Protein AF-A0A9W7ABL5-F1 (afdb_monomer_lite)

Foldseek 3Di:
DFFQKAFEDKDKAQPDPVDSNQKIKIKTKMDRHLVPVVDIKIWIWIAGLQQQWIWIDINLHTPDIDTDNDQWDWDWDDDPNWIWIWIADPVRRTWIDTNNHTNVNGHHRDPPPPDCPDDDDDDDDDDDDDDDDCVVSVVSVVVVVVVVNVSVVVSVVVVVVVVVVVVVVVVVVVVVVVVVVVVVVVVVVVVVVVVVVCVVVPPPPPPCPPDPPDDDDDDD

Structure (mmCIF, N/CA/C/O backbone):
data_AF-A0A9W7ABL5-F1
#
_entry.id   AF-A0A9W7ABL5-F1
#
loop_
_atom_site.group_PDB
_atom_site.id
_atom_site.type_symbol
_atom_site.label_atom_id
_atom_site.label_alt_id
_atom_site.label_comp_id
_atom_site.label_asym_id
_atom_site.label_entity_id
_atom_site.label_seq_id
_atom_site.pdbx_PDB_ins_code
_atom_site.Cartn_x
_atom_site.Cartn_y
_atom_site.Cartn_z
_atom_site.occupancy
_atom_site.B_iso_or_equiv
_atom_site.auth_seq_id
_atom_site.auth_comp_id
_atom_site.auth_asym_id
_atom_site.auth_atom_id
_atom_site.pdbx_PDB_model_num
ATOM 1 N N . MET A 1 1 ? -6.711 -13.329 31.977 1.00 47.12 1 MET A N 1
ATOM 2 C CA . MET A 1 1 ? -7.684 -13.791 30.968 1.00 47.12 1 MET A CA 1
ATOM 3 C C . MET A 1 1 ? -7.061 -13.537 29.610 1.00 47.12 1 MET A C 1
ATOM 5 O O . MET A 1 1 ? -6.468 -12.471 29.474 1.00 47.12 1 MET A O 1
ATOM 9 N N . PRO A 1 2 ? -7.087 -14.490 28.666 1.00 57.22 2 PRO A N 1
ATOM 10 C CA . PRO A 1 2 ? -6.667 -14.200 27.301 1.00 57.22 2 PRO A CA 1
ATOM 11 C C . PRO A 1 2 ? -7.513 -13.041 26.762 1.00 57.22 2 PRO A C 1
ATOM 13 O O . PRO A 1 2 ? -8.719 -12.990 26.991 1.00 57.22 2 PRO A O 1
ATOM 16 N N . ASN A 1 3 ? -6.853 -12.081 26.121 1.00 67.88 3 ASN A N 1
ATOM 17 C CA . ASN A 1 3 ? -7.511 -11.027 25.362 1.00 67.88 3 ASN A CA 1
ATOM 18 C C . ASN A 1 3 ? -8.404 -11.696 24.310 1.00 67.88 3 ASN A C 1
ATOM 20 O O . ASN A 1 3 ? -7.918 -12.535 23.556 1.00 67.88 3 ASN A O 1
ATOM 24 N N . GLU A 1 4 ? -9.697 -11.374 24.282 1.00 85.19 4 GLU A N 1
ATOM 25 C CA . GLU A 1 4 ? -10.613 -11.851 23.243 1.00 85.19 4 GLU A CA 1
ATOM 26 C C . GLU A 1 4 ? -10.727 -10.768 22.163 1.00 85.19 4 GLU A C 1
ATOM 28 O O . GLU A 1 4 ? -11.490 -9.805 22.321 1.00 85.19 4 GLU A O 1
ATOM 33 N N . PRO A 1 5 ? -9.938 -10.860 21.077 1.00 91.81 5 PRO A N 1
ATOM 34 C CA . PRO A 1 5 ? -9.991 -9.878 20.015 1.00 91.81 5 PRO A CA 1
ATOM 35 C C . PRO A 1 5 ? -11.306 -9.961 19.247 1.00 91.81 5 PRO A C 1
ATOM 37 O O . PRO A 1 5 ? -11.836 -11.041 18.991 1.00 91.81 5 PRO A O 1
ATOM 40 N N . TYR A 1 6 ? -11.807 -8.807 18.821 1.00 90.56 6 TYR A N 1
ATOM 41 C CA . TYR A 1 6 ? -13.021 -8.700 18.021 1.00 90.56 6 TYR A CA 1
ATOM 42 C C . TYR A 1 6 ? -12.843 -7.694 16.885 1.00 90.56 6 TYR A C 1
ATOM 44 O O . TYR A 1 6 ? -12.135 -6.687 17.008 1.00 90.56 6 TYR A O 1
ATOM 52 N N . GLN A 1 7 ? -13.515 -7.950 15.766 1.00 92.81 7 GLN A N 1
ATOM 53 C CA . GLN A 1 7 ? -13.530 -7.037 14.631 1.00 92.81 7 GLN A CA 1
ATOM 54 C C . GLN A 1 7 ? -14.566 -5.925 14.829 1.00 92.81 7 GLN A C 1
ATOM 56 O O . GLN A 1 7 ? -15.679 -6.150 15.312 1.00 92.81 7 GLN A O 1
ATOM 61 N N . VAL A 1 8 ? -14.190 -4.706 14.437 1.00 90.31 8 VAL A N 1
ATOM 62 C CA . VAL A 1 8 ? -15.074 -3.531 14.447 1.00 90.31 8 VAL A CA 1
ATOM 63 C C . VAL A 1 8 ? -15.340 -3.053 13.030 1.00 90.31 8 VAL A C 1
ATOM 65 O O . VAL A 1 8 ? -16.488 -2.817 12.666 1.00 90.31 8 VAL A O 1
ATOM 68 N N . TYR A 1 9 ? -14.287 -2.869 12.236 1.00 90.75 9 TYR A N 1
ATOM 69 C CA . TYR A 1 9 ? -14.413 -2.311 10.895 1.00 90.75 9 TYR A CA 1
ATOM 70 C C . TYR A 1 9 ? -13.215 -2.680 10.023 1.00 90.75 9 TYR A C 1
ATOM 72 O O . TYR A 1 9 ? -12.091 -2.780 10.510 1.00 90.75 9 TYR A O 1
ATOM 80 N N . HIS A 1 10 ? -13.451 -2.850 8.727 1.00 92.62 10 HIS A N 1
ATOM 81 C CA . HIS A 1 10 ? -12.403 -3.057 7.739 1.00 92.62 10 HIS A CA 1
ATOM 82 C C . HIS A 1 10 ? -12.783 -2.383 6.426 1.00 92.62 10 HIS A C 1
ATOM 84 O O . HIS A 1 10 ? -13.904 -2.539 5.938 1.00 92.62 10 HIS A O 1
ATOM 90 N N . GLU A 1 11 ? -11.819 -1.692 5.830 1.00 92.88 11 GLU A N 1
ATOM 91 C CA . GLU A 1 11 ? -11.983 -1.025 4.550 1.00 92.88 11 GLU A CA 1
ATOM 92 C C . GLU A 1 11 ? -10.713 -1.109 3.709 1.00 92.88 11 GLU A C 1
ATOM 94 O O . GLU A 1 11 ? -9.593 -0.993 4.205 1.00 92.88 11 GLU A O 1
ATOM 99 N N . ARG A 1 12 ? -10.902 -1.263 2.399 1.00 93.06 12 ARG A N 1
ATOM 100 C CA . ARG A 1 12 ? -9.840 -1.199 1.400 1.00 93.06 12 ARG A CA 1
ATOM 101 C C . ARG A 1 12 ? -10.230 -0.195 0.324 1.00 93.06 12 ARG A C 1
ATOM 103 O O . ARG A 1 12 ? -11.287 -0.332 -0.286 1.00 93.06 12 ARG A O 1
ATOM 110 N N . GLN A 1 13 ? -9.347 0.757 0.050 1.00 91.19 13 GLN A N 1
ATOM 111 C CA . GLN A 1 13 ? -9.552 1.792 -0.956 1.00 91.19 13 GLN A CA 1
ATOM 112 C C . GLN A 1 13 ? -8.372 1.910 -1.919 1.00 91.19 13 GLN A C 1
ATOM 114 O O . GLN A 1 13 ? -7.202 1.770 -1.550 1.00 91.19 13 GLN A O 1
ATOM 119 N N . ASP A 1 14 ? -8.713 2.258 -3.153 1.00 89.56 14 ASP A N 1
ATOM 120 C CA . ASP A 1 14 ? -7.788 2.661 -4.201 1.00 89.56 14 ASP A CA 1
ATOM 121 C C . ASP A 1 14 ? -7.667 4.186 -4.179 1.00 89.56 14 ASP A C 1
ATOM 123 O O . ASP A 1 14 ? -8.646 4.891 -4.432 1.00 89.56 14 ASP A O 1
ATOM 127 N N . VAL A 1 15 ? -6.483 4.690 -3.832 1.00 86.88 15 VAL A N 1
ATOM 128 C CA . VAL A 1 15 ? -6.273 6.104 -3.467 1.00 86.88 15 VAL A CA 1
ATOM 129 C C . VAL A 1 15 ? -5.232 6.813 -4.337 1.00 86.88 15 VAL A C 1
ATOM 131 O O . VAL A 1 15 ? -4.775 7.904 -3.993 1.00 86.88 15 VAL A O 1
ATOM 134 N N . GLY A 1 16 ? -4.818 6.207 -5.451 1.00 80.50 16 GLY A N 1
ATOM 135 C CA . GLY A 1 16 ? -3.873 6.841 -6.369 1.00 80.50 16 GLY A CA 1
ATOM 136 C C . GLY A 1 16 ? -4.498 8.046 -7.079 1.00 80.50 16 GLY A C 1
ATOM 137 O O . GLY A 1 16 ? -5.594 7.944 -7.624 1.00 80.50 16 GLY A O 1
ATOM 138 N N . LYS A 1 17 ? -3.805 9.194 -7.094 1.00 75.19 17 LYS A N 1
ATOM 139 C CA . LYS A 1 17 ? -4.307 10.417 -7.752 1.00 75.19 17 LYS A CA 1
ATOM 140 C C . LYS A 1 17 ? -4.293 10.315 -9.280 1.00 75.19 17 LYS A C 1
ATOM 142 O O . LYS A 1 17 ? -5.266 10.680 -9.925 1.00 75.19 17 LYS A O 1
ATOM 147 N N . ARG A 1 18 ? -3.177 9.840 -9.849 1.00 73.50 18 ARG A N 1
ATOM 148 C CA . ARG A 1 18 ? -2.983 9.700 -11.307 1.00 73.50 18 ARG A CA 1
ATOM 149 C C . ARG A 1 18 ? -3.501 8.364 -11.827 1.00 73.50 18 ARG A C 1
ATOM 151 O O . ARG A 1 18 ? -4.323 8.325 -12.731 1.00 73.50 18 ARG A O 1
ATOM 158 N N . LEU A 1 19 ? -3.041 7.274 -11.217 1.00 76.81 19 LEU A N 1
ATOM 159 C CA . LEU A 1 19 ? -3.515 5.925 -11.499 1.00 76.81 19 LEU A CA 1
ATOM 160 C C . LEU A 1 19 ? -4.228 5.410 -10.255 1.00 76.81 19 LEU A C 1
ATOM 162 O O . LEU A 1 19 ? -3.574 5.084 -9.271 1.00 76.81 19 LEU A O 1
ATOM 166 N N . LYS A 1 20 ? -5.562 5.348 -10.285 1.00 78.00 20 LYS A N 1
ATOM 167 C CA . LYS A 1 20 ? -6.389 5.013 -9.112 1.00 78.00 20 LYS A CA 1
ATOM 168 C C . LYS A 1 20 ? -5.900 3.755 -8.384 1.00 78.00 20 LYS A C 1
ATOM 170 O O . LYS A 1 20 ? -5.794 3.742 -7.160 1.00 78.00 20 LYS A O 1
ATOM 175 N N . THR A 1 21 ? -5.514 2.738 -9.149 1.00 85.50 21 THR A N 1
ATOM 176 C CA . THR A 1 21 ? -5.073 1.432 -8.655 1.00 85.50 21 THR A CA 1
ATOM 177 C C . THR A 1 21 ? -3.638 1.398 -8.126 1.00 85.50 21 THR A C 1
ATOM 179 O O . THR A 1 21 ? -3.297 0.429 -7.451 1.00 85.50 21 THR A O 1
ATOM 182 N N . SER A 1 22 ? -2.803 2.417 -8.376 1.00 84.06 22 SER A N 1
ATOM 183 C CA . SER A 1 22 ? -1.366 2.389 -8.046 1.00 84.06 22 SER A CA 1
ATOM 184 C C . SER A 1 22 ? -1.059 2.465 -6.557 1.00 84.06 22 SER A C 1
ATOM 186 O O . SER A 1 22 ? 0.037 2.103 -6.128 1.00 84.06 22 SER A O 1
ATOM 188 N N . LYS A 1 23 ? -2.016 2.947 -5.765 1.00 89.06 23 LYS A N 1
ATOM 189 C CA . LYS A 1 23 ? -1.884 3.077 -4.319 1.00 89.06 23 LYS A CA 1
ATOM 190 C C . LYS A 1 23 ? -3.095 2.492 -3.635 1.00 89.06 23 LYS A C 1
ATOM 192 O O . LYS A 1 23 ? -4.235 2.796 -3.991 1.00 89.06 23 LYS A O 1
ATOM 197 N N . LYS A 1 24 ? -2.829 1.683 -2.622 1.00 92.38 24 LYS A N 1
ATOM 198 C CA . LYS A 1 24 ? -3.843 1.052 -1.792 1.00 92.38 24 LYS A CA 1
ATOM 199 C C . LYS A 1 24 ? -3.745 1.603 -0.381 1.00 92.38 24 LYS A C 1
ATOM 201 O O . LYS A 1 24 ? -2.653 1.767 0.167 1.00 92.38 24 LYS A O 1
ATOM 206 N N . ARG A 1 25 ? -4.909 1.865 0.195 1.00 93.88 25 ARG A N 1
ATOM 207 C CA . ARG A 1 25 ? -5.086 2.182 1.604 1.00 93.88 25 ARG A CA 1
ATOM 208 C C . ARG A 1 25 ? -5.958 1.098 2.208 1.00 93.88 25 ARG A C 1
ATOM 210 O O . ARG A 1 25 ? -7.043 0.843 1.689 1.00 93.88 25 ARG A O 1
ATOM 217 N N . VAL A 1 26 ? -5.483 0.458 3.265 1.00 95.81 26 VAL A N 1
ATOM 218 C CA . VAL A 1 26 ? -6.234 -0.592 3.954 1.00 95.81 26 VAL A CA 1
ATOM 219 C C . VAL A 1 26 ? -6.297 -0.260 5.425 1.00 95.81 26 VAL A C 1
ATOM 221 O O . VAL A 1 26 ? -5.275 0.030 6.040 1.00 95.81 26 VAL A O 1
ATOM 224 N N . TYR A 1 27 ? -7.505 -0.249 5.953 1.00 96.06 27 TYR A N 1
ATOM 225 C CA . TYR A 1 27 ? -7.809 0.209 7.291 1.00 96.06 27 TYR A CA 1
ATOM 226 C C . TYR A 1 27 ? -8.539 -0.900 8.038 1.00 96.06 27 TYR A C 1
ATOM 228 O O . TYR A 1 27 ? -9.490 -1.491 7.520 1.00 96.06 27 TYR A O 1
ATOM 236 N N . TRP A 1 28 ? -8.092 -1.168 9.256 1.00 96.69 28 TRP A N 1
ATOM 237 C CA . TRP A 1 28 ? -8.715 -2.095 10.185 1.00 96.69 28 TRP A CA 1
ATOM 238 C C . TRP A 1 28 ? -8.958 -1.393 11.508 1.00 96.69 28 TRP A C 1
ATOM 240 O O . TRP A 1 28 ? -8.121 -0.632 11.990 1.00 96.69 28 TRP A O 1
ATOM 250 N N . ARG A 1 29 ? -10.085 -1.722 12.126 1.00 94.94 29 ARG A N 1
ATOM 251 C CA . ARG A 1 29 ? -10.398 -1.360 13.499 1.00 94.94 29 ARG A CA 1
ATOM 252 C C . ARG A 1 29 ? -10.762 -2.621 14.258 1.00 94.94 29 ARG A C 1
ATOM 254 O O . ARG A 1 29 ? -11.684 -3.337 13.856 1.00 94.94 29 ARG A O 1
ATOM 261 N N . LEU A 1 30 ? -10.048 -2.885 15.342 1.00 94.44 30 LEU A N 1
ATOM 262 C CA . LEU A 1 30 ? -10.274 -4.027 16.227 1.00 94.44 30 LEU A CA 1
ATOM 263 C C . LEU A 1 30 ? -10.324 -3.575 17.684 1.00 94.44 30 LEU A C 1
ATOM 265 O O . LEU A 1 30 ? -9.788 -2.526 18.035 1.00 94.44 30 LEU A O 1
ATOM 269 N N . GLY A 1 31 ? -10.948 -4.377 18.536 1.00 92.75 31 GLY A N 1
ATOM 270 C CA . GLY A 1 31 ? -10.690 -4.330 19.971 1.00 92.75 31 GLY A CA 1
ATOM 271 C C . GLY A 1 31 ? -9.952 -5.585 20.410 1.00 92.75 31 GLY A C 1
ATOM 272 O O . GLY A 1 31 ? -10.067 -6.625 19.766 1.00 92.75 31 GLY A O 1
ATOM 273 N N . LEU A 1 32 ? -9.178 -5.470 21.489 1.00 90.00 32 LEU A N 1
ATOM 274 C CA . LEU A 1 32 ? -8.413 -6.585 22.062 1.00 90.00 32 LEU A CA 1
ATOM 275 C C . LEU A 1 32 ? -9.009 -7.119 23.366 1.00 90.00 32 LEU A C 1
ATOM 277 O O . LEU A 1 32 ? -8.659 -8.208 23.794 1.00 90.00 32 LEU A O 1
ATOM 281 N N . SER A 1 33 ? -9.908 -6.372 24.003 1.00 83.62 33 SER A N 1
ATOM 282 C CA . SER A 1 33 ? -10.568 -6.813 25.227 1.00 83.62 33 SER A CA 1
ATOM 283 C C . SER A 1 33 ? -12.046 -6.437 25.194 1.00 83.62 33 SER A C 1
ATOM 285 O O . SER A 1 33 ? -12.367 -5.256 25.023 1.00 83.62 33 SER A O 1
ATOM 287 N N . PRO A 1 34 ? -12.967 -7.397 25.387 1.00 69.44 34 PRO A N 1
ATOM 288 C CA . PRO A 1 34 ? -14.392 -7.107 25.502 1.00 69.44 34 PRO A CA 1
ATOM 289 C C . PRO A 1 34 ? -14.727 -6.366 26.806 1.00 69.44 34 PRO A C 1
ATOM 291 O O . PRO A 1 34 ? -15.769 -5.720 26.883 1.00 69.44 34 PRO A O 1
ATOM 294 N N . HIS A 1 35 ? -13.841 -6.407 27.812 1.00 71.19 35 HIS A N 1
ATOM 295 C CA . HIS A 1 35 ? -13.987 -5.660 29.067 1.00 71.19 35 HIS A CA 1
ATOM 296 C C . HIS A 1 35 ? -13.613 -4.177 28.933 1.00 71.19 35 HIS A C 1
ATOM 298 O O . HIS A 1 35 ? -14.042 -3.363 29.748 1.00 71.19 35 HIS A O 1
ATOM 304 N N . GLU A 1 36 ? -12.871 -3.810 27.884 1.00 76.00 36 GLU A N 1
ATOM 305 C CA . GLU A 1 36 ? -12.555 -2.423 27.527 1.00 76.00 36 GLU A CA 1
ATOM 306 C C . GLU A 1 36 ? -13.119 -2.095 26.129 1.00 76.00 36 GLU A C 1
ATOM 308 O O . GLU A 1 36 ? -12.366 -1.796 25.200 1.00 76.00 36 GLU A O 1
ATOM 313 N N . PRO A 1 37 ? -14.452 -2.131 25.928 1.00 69.44 37 PRO A N 1
ATOM 314 C CA . PRO A 1 37 ? -15.058 -1.998 24.599 1.00 69.44 37 PRO A CA 1
ATOM 315 C C . PRO A 1 37 ? -14.857 -0.614 23.961 1.00 69.44 37 PRO A C 1
ATOM 317 O O . PRO A 1 37 ? -15.044 -0.427 22.756 1.00 69.44 37 PRO A O 1
ATOM 320 N N . THR A 1 38 ? -14.488 0.377 24.772 1.00 74.19 38 THR A N 1
ATOM 321 C CA . THR A 1 38 ? -14.130 1.727 24.332 1.00 74.19 38 THR A CA 1
ATOM 322 C C . THR A 1 38 ? -12.721 1.790 23.749 1.00 74.19 38 THR A C 1
ATOM 324 O O . THR A 1 38 ? -12.451 2.658 22.919 1.00 74.19 38 THR A O 1
ATOM 327 N N . ARG A 1 39 ? -11.836 0.861 24.125 1.00 84.06 39 ARG A N 1
ATOM 328 C CA . ARG A 1 39 ? -10.438 0.843 23.702 1.00 84.06 39 ARG A CA 1
ATOM 329 C C . ARG A 1 39 ? -10.284 0.054 22.407 1.00 84.06 39 ARG A C 1
ATOM 331 O O . ARG A 1 39 ? -9.952 -1.129 22.382 1.00 84.06 39 ARG A O 1
ATOM 338 N N . LYS A 1 40 ? -10.591 0.743 21.313 1.00 90.50 40 LYS A N 1
ATOM 339 C CA . LYS A 1 40 ? -10.446 0.239 19.946 1.00 90.50 40 LYS A CA 1
ATOM 340 C C . LYS A 1 40 ? -9.136 0.745 19.366 1.00 90.50 40 LYS A C 1
ATOM 342 O O . LYS A 1 40 ? -8.807 1.909 19.563 1.00 90.50 40 LYS A O 1
ATOM 347 N N . HIS A 1 41 ? -8.465 -0.117 18.619 1.00 93.94 41 HIS A N 1
ATOM 348 C CA . HIS A 1 41 ? -7.218 0.188 17.940 1.00 93.94 41 HIS A CA 1
ATOM 349 C C . HIS A 1 41 ? -7.428 0.270 16.438 1.00 93.94 41 HIS A C 1
ATOM 351 O O . HIS A 1 41 ? -8.177 -0.522 15.850 1.00 93.94 41 HIS A O 1
ATOM 357 N N . GLU A 1 42 ? -6.753 1.230 15.831 1.00 95.00 42 GLU A N 1
ATOM 358 C CA . GLU A 1 42 ? -6.802 1.515 14.410 1.00 95.00 42 GLU A CA 1
ATOM 359 C C . GLU A 1 42 ? -5.473 1.134 13.778 1.00 95.00 42 GLU A C 1
ATOM 361 O O . GLU A 1 42 ? -4.412 1.613 14.172 1.00 95.00 42 GLU A O 1
ATOM 366 N N . VAL A 1 43 ? -5.530 0.260 12.779 1.00 96.50 43 VAL A N 1
ATOM 367 C CA . VAL A 1 43 ? -4.360 -0.166 12.019 1.00 96.50 43 VAL A CA 1
ATOM 368 C C . VAL A 1 43 ? -4.555 0.255 10.574 1.00 96.50 43 VAL A C 1
ATOM 370 O O . VAL A 1 43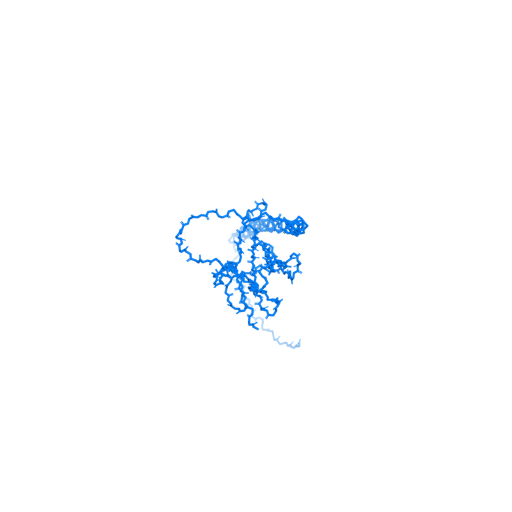 ? -5.542 -0.110 9.933 1.00 96.50 43 VAL A O 1
ATOM 373 N N . LEU A 1 44 ? -3.608 1.022 10.046 1.00 96.62 44 LEU A N 1
ATOM 374 C CA . LEU A 1 44 ? -3.644 1.548 8.686 1.00 96.62 44 LEU A CA 1
ATOM 375 C C . LEU A 1 44 ? -2.398 1.106 7.926 1.00 96.62 44 LEU A C 1
ATOM 377 O O . LEU A 1 44 ? -1.281 1.389 8.343 1.00 96.62 44 LEU A O 1
ATOM 381 N N . LEU A 1 45 ? -2.592 0.482 6.768 1.00 96.12 45 LEU A N 1
ATOM 382 C CA . LEU A 1 45 ? -1.541 0.203 5.796 1.00 96.12 45 LEU A CA 1
ATOM 383 C C . LEU A 1 45 ? -1.702 1.104 4.577 1.00 96.12 45 LEU A C 1
ATOM 385 O O . LEU A 1 45 ? -2.740 1.103 3.908 1.00 96.12 45 LEU A O 1
ATOM 389 N N . VAL A 1 46 ? -0.634 1.819 4.243 1.00 95.00 46 VAL A N 1
ATOM 390 C CA . VAL A 1 46 ? -0.492 2.535 2.975 1.00 95.00 46 VAL A CA 1
ATOM 391 C C . VAL A 1 46 ? 0.527 1.790 2.124 1.00 95.00 46 VAL A C 1
ATOM 393 O O . VAL A 1 46 ? 1.677 1.639 2.530 1.00 95.00 46 VAL A O 1
ATOM 396 N N . HIS A 1 47 ? 0.112 1.325 0.944 1.00 93.06 47 HIS A N 1
ATOM 397 C CA . HIS A 1 47 ? 0.958 0.570 0.020 1.00 93.06 47 HIS A CA 1
ATOM 398 C C . HIS A 1 47 ? 0.953 1.224 -1.369 1.00 93.06 47 HIS A C 1
ATOM 400 O O . HIS A 1 47 ? -0.073 1.264 -2.049 1.00 93.06 47 HIS A O 1
ATOM 406 N N . SER A 1 48 ? 2.113 1.713 -1.803 1.00 91.00 48 SER A N 1
ATOM 407 C CA . SER A 1 48 ? 2.377 2.092 -3.193 1.00 91.00 48 SER A CA 1
ATOM 408 C C . SER A 1 48 ? 2.831 0.867 -3.979 1.00 91.00 48 SER A C 1
ATOM 410 O O . SER A 1 48 ? 3.904 0.330 -3.711 1.00 91.00 48 SER A O 1
ATOM 412 N N . LEU A 1 49 ? 2.024 0.436 -4.951 1.00 88.06 49 LEU A N 1
ATOM 413 C CA . LEU A 1 49 ? 2.331 -0.724 -5.794 1.00 88.06 49 LEU A CA 1
ATOM 414 C C . LEU A 1 49 ? 3.488 -0.448 -6.759 1.00 88.06 49 LEU A C 1
ATOM 416 O O . LEU A 1 49 ? 4.171 -1.374 -7.169 1.00 88.06 49 LEU A O 1
ATOM 420 N N . ILE A 1 50 ? 3.708 0.823 -7.108 1.00 85.88 50 ILE A N 1
ATOM 421 C CA . ILE A 1 50 ? 4.731 1.219 -8.082 1.00 85.88 50 ILE A CA 1
ATOM 422 C C . ILE A 1 50 ? 6.088 1.371 -7.400 1.00 85.88 50 ILE A C 1
ATOM 424 O O . ILE A 1 50 ? 7.064 0.759 -7.810 1.00 85.88 50 ILE A O 1
ATOM 428 N N . SER A 1 51 ? 6.154 2.156 -6.320 1.00 86.25 51 SER A N 1
ATOM 429 C CA . SER A 1 51 ? 7.422 2.366 -5.608 1.00 86.25 51 SER A CA 1
ATOM 430 C C . SER A 1 51 ? 7.750 1.257 -4.604 1.00 86.25 51 SER A C 1
ATOM 432 O O . SER A 1 51 ? 8.834 1.266 -4.023 1.00 86.25 51 SER A O 1
ATOM 434 N N . GLY A 1 52 ? 6.811 0.344 -4.336 1.00 89.19 52 GLY A N 1
ATOM 435 C CA . GLY A 1 52 ? 6.945 -0.712 -3.332 1.00 89.19 52 GLY A CA 1
ATOM 436 C C . GLY A 1 52 ? 6.917 -0.215 -1.880 1.00 89.19 52 GLY A C 1
ATOM 437 O O . GLY A 1 52 ? 7.107 -1.007 -0.954 1.00 89.19 52 GLY A O 1
ATOM 438 N N . LYS A 1 53 ? 6.704 1.087 -1.651 1.00 93.19 53 LYS A N 1
ATOM 439 C CA . LYS A 1 53 ? 6.695 1.682 -0.309 1.00 93.19 53 LYS A CA 1
ATOM 440 C C . LYS A 1 53 ? 5.452 1.246 0.471 1.00 93.19 53 LYS A C 1
ATOM 442 O O . LYS A 1 53 ? 4.332 1.320 -0.040 1.00 93.19 53 LYS A O 1
ATOM 447 N N . LYS A 1 54 ? 5.670 0.778 1.698 1.00 95.00 54 LYS A N 1
ATOM 448 C CA . LYS A 1 54 ? 4.678 0.220 2.622 1.00 95.00 54 LYS A CA 1
ATOM 449 C C . LYS A 1 54 ? 4.882 0.856 3.992 1.00 95.00 54 LYS A C 1
ATOM 451 O O . LYS A 1 54 ? 5.965 0.726 4.563 1.00 95.00 54 LYS A O 1
ATOM 456 N N . ILE A 1 55 ? 3.854 1.529 4.497 1.00 96.44 55 ILE A N 1
ATOM 457 C CA . ILE A 1 55 ? 3.873 2.201 5.800 1.00 96.44 55 ILE A CA 1
ATOM 458 C C . ILE A 1 55 ? 2.700 1.697 6.628 1.00 96.44 55 ILE A C 1
ATOM 460 O O . ILE A 1 55 ? 1.575 1.646 6.122 1.00 96.44 55 ILE A O 1
ATOM 464 N N . VAL A 1 56 ? 2.971 1.327 7.878 1.00 97.06 56 VAL A N 1
ATOM 465 C CA . VAL A 1 56 ? 1.959 0.884 8.841 1.00 97.06 56 VAL A CA 1
ATOM 466 C C . VAL A 1 56 ? 1.836 1.922 9.945 1.00 97.06 56 VAL A C 1
ATOM 468 O O . VAL A 1 56 ? 2.839 2.319 10.541 1.00 97.06 56 VAL A O 1
ATOM 471 N N . PHE A 1 57 ? 0.602 2.316 10.239 1.00 97.12 57 PHE A N 1
ATOM 472 C CA . PHE A 1 57 ? 0.258 3.145 11.384 1.00 97.12 57 PHE A CA 1
ATOM 473 C C . PHE A 1 57 ? -0.582 2.342 12.373 1.00 97.12 57 PHE A C 1
ATOM 475 O O . PHE A 1 57 ? -1.461 1.582 11.959 1.00 97.12 57 PHE A O 1
ATOM 482 N N . LEU A 1 58 ? -0.321 2.546 13.660 1.00 96.12 58 LEU A N 1
ATOM 483 C CA . LEU A 1 58 ? -1.126 2.079 14.781 1.00 96.12 58 LEU A CA 1
ATOM 484 C C . LEU A 1 58 ? -1.594 3.304 15.562 1.00 96.12 58 LEU A C 1
ATOM 486 O O . LEU A 1 58 ? -0.755 4.065 16.040 1.00 96.12 58 LEU A O 1
ATOM 490 N N . ASP A 1 59 ? -2.907 3.493 15.678 1.00 94.38 59 ASP A N 1
ATOM 491 C CA . ASP A 1 59 ? -3.519 4.635 16.374 1.00 94.38 59 ASP A CA 1
ATOM 492 C C . ASP A 1 59 ? -2.884 5.973 15.949 1.00 94.38 59 ASP A C 1
ATOM 494 O O . ASP A 1 59 ? -2.623 6.859 16.757 1.00 94.38 59 ASP A O 1
ATOM 498 N N . GLY A 1 60 ? -2.547 6.065 14.658 1.00 89.88 60 GLY A N 1
ATOM 499 C CA . GLY A 1 60 ? -1.931 7.241 14.053 1.00 89.88 60 GLY A CA 1
ATOM 500 C C . GLY A 1 60 ? -0.415 7.397 14.159 1.00 89.88 60 GLY A C 1
ATOM 501 O O . GLY A 1 60 ? 0.220 8.269 13.547 1.00 89.88 60 GLY A O 1
ATOM 502 N N . VAL A 1 61 ? 0.219 6.508 14.907 1.00 94.06 61 VAL A N 1
ATOM 503 C CA . VAL A 1 61 ? 1.669 6.476 15.046 1.00 94.06 61 VAL A CA 1
ATOM 504 C C . VAL A 1 61 ? 2.247 5.548 13.989 1.00 94.06 61 VAL A C 1
ATOM 506 O O . VAL A 1 61 ? 1.843 4.395 13.876 1.00 94.06 61 VAL A O 1
ATOM 509 N N . GLU A 1 62 ? 3.200 6.047 13.201 1.00 96.56 62 GLU A N 1
ATOM 510 C CA . GLU A 1 62 ? 3.965 5.212 12.274 1.00 96.56 62 GLU A CA 1
ATOM 511 C C . GLU A 1 62 ? 4.777 4.188 13.075 1.00 96.56 62 GLU A C 1
ATOM 513 O O . GLU A 1 62 ? 5.639 4.556 13.872 1.00 96.56 62 GLU A O 1
ATOM 518 N N . VAL A 1 63 ? 4.484 2.906 12.866 1.00 97.06 63 VAL A N 1
ATOM 519 C CA . VAL A 1 63 ? 5.166 1.784 13.533 1.00 97.06 63 VAL A CA 1
ATOM 520 C C . VAL A 1 63 ? 6.066 1.004 12.581 1.00 97.06 63 VAL A C 1
ATOM 522 O O . VAL A 1 63 ? 6.901 0.225 13.031 1.00 97.06 63 VAL A O 1
ATOM 525 N N . HIS A 1 64 ? 5.910 1.202 11.268 1.00 97.25 64 HIS A N 1
ATOM 526 C CA . HIS A 1 64 ? 6.737 0.555 10.252 1.00 97.25 64 HIS A CA 1
ATOM 527 C C . HIS A 1 64 ? 6.786 1.349 8.957 1.00 97.25 64 HIS A C 1
ATOM 529 O O . HIS A 1 64 ? 5.767 1.872 8.504 1.00 97.25 64 HIS A O 1
ATOM 535 N N . ASN A 1 65 ? 7.945 1.327 8.305 1.00 96.06 65 ASN A N 1
ATOM 536 C CA . ASN A 1 65 ? 8.172 1.933 7.002 1.00 96.06 65 ASN A CA 1
ATOM 537 C C . ASN A 1 65 ? 9.214 1.124 6.237 1.00 96.06 65 ASN A C 1
ATOM 539 O O . ASN A 1 65 ? 10.314 0.867 6.721 1.00 96.06 65 ASN A O 1
ATOM 543 N N . SER A 1 66 ? 8.853 0.687 5.039 1.00 95.19 66 SER A N 1
ATOM 544 C CA . SER A 1 66 ? 9.735 -0.104 4.188 1.00 95.19 66 SER A CA 1
ATOM 545 C C . SER A 1 66 ? 9.473 0.186 2.721 1.00 95.19 66 SER A C 1
ATOM 547 O O . SER A 1 66 ? 8.386 0.630 2.347 1.00 95.19 66 SER A O 1
ATOM 549 N N . LYS A 1 67 ? 10.459 -0.101 1.874 1.00 93.06 67 LYS A N 1
ATOM 550 C CA . LYS A 1 67 ? 10.355 0.025 0.421 1.00 93.06 67 LYS A CA 1
ATOM 551 C C . LYS A 1 67 ? 10.836 -1.268 -0.223 1.00 93.06 67 LYS A C 1
ATOM 553 O O . LYS A 1 67 ? 12.018 -1.581 -0.176 1.00 93.06 67 LYS A O 1
ATOM 558 N N . SER A 1 68 ? 9.904 -2.037 -0.778 1.00 90.75 68 SER A N 1
ATOM 559 C CA . SER A 1 68 ? 10.189 -3.278 -1.501 1.00 90.75 68 SER A CA 1
ATOM 560 C C . SER A 1 68 ? 9.076 -3.562 -2.501 1.00 90.75 68 SER A C 1
ATOM 562 O O . SER A 1 68 ? 7.899 -3.499 -2.149 1.00 90.75 68 SER A O 1
ATOM 564 N N . ILE A 1 69 ? 9.438 -3.891 -3.739 1.00 85.06 69 ILE A N 1
ATOM 565 C CA . ILE A 1 69 ? 8.488 -4.237 -4.810 1.00 85.06 69 ILE A CA 1
ATOM 566 C C . ILE A 1 69 ? 7.949 -5.669 -4.638 1.00 85.06 69 ILE A C 1
ATOM 568 O O . ILE A 1 69 ? 7.009 -6.055 -5.325 1.00 85.06 69 ILE A O 1
ATOM 572 N N . SER A 1 70 ? 8.481 -6.438 -3.676 1.00 86.88 70 SER A N 1
ATOM 573 C CA . SER A 1 70 ? 8.007 -7.794 -3.393 1.00 86.88 70 SER A CA 1
ATOM 574 C C . SER A 1 70 ? 6.476 -7.838 -3.252 1.00 86.88 70 SER A C 1
ATOM 576 O O . SER A 1 70 ? 5.907 -6.994 -2.537 1.00 86.88 70 SER A O 1
ATOM 578 N N . PRO A 1 71 ? 5.810 -8.819 -3.897 1.00 80.50 71 PRO A N 1
ATOM 579 C CA . PRO A 1 71 ? 4.372 -9.023 -3.740 1.00 80.50 71 PRO A CA 1
ATOM 580 C C . PRO A 1 71 ? 4.028 -9.477 -2.318 1.00 80.50 71 PRO A C 1
ATOM 582 O O . PRO A 1 71 ? 2.918 -9.247 -1.837 1.00 80.50 71 PRO A O 1
ATOM 585 N N . THR A 1 72 ? 4.998 -10.074 -1.622 1.00 90.19 72 THR A N 1
ATOM 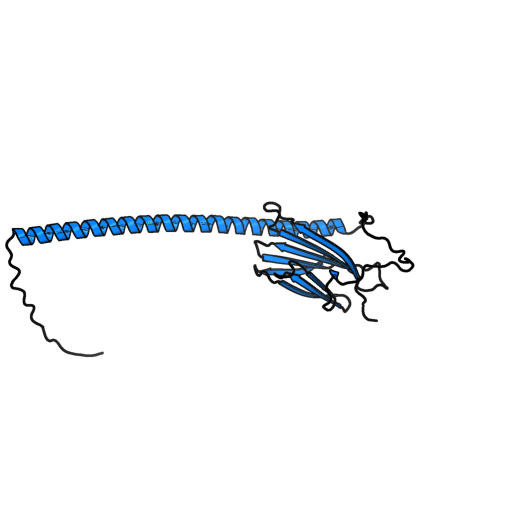586 C CA . THR A 1 72 ? 4.860 -10.503 -0.238 1.00 90.19 72 THR A CA 1
ATOM 587 C C . THR A 1 72 ? 5.338 -9.427 0.728 1.00 90.19 72 THR A C 1
ATOM 589 O O . THR A 1 72 ? 6.381 -8.791 0.556 1.00 90.19 72 THR A O 1
ATOM 592 N N . PHE A 1 73 ? 4.556 -9.234 1.779 1.00 94.19 73 PHE A N 1
ATOM 593 C CA . PHE A 1 73 ? 4.865 -8.353 2.891 1.00 94.19 73 PHE A CA 1
ATOM 594 C C . PHE A 1 73 ? 4.313 -8.961 4.169 1.00 94.19 73 PHE A C 1
ATOM 596 O O . PHE A 1 73 ? 3.165 -9.398 4.194 1.00 94.19 73 PHE A O 1
ATOM 603 N N . ASN A 1 74 ? 5.115 -8.962 5.226 1.00 95.06 74 ASN A N 1
ATOM 604 C CA . ASN A 1 74 ? 4.677 -9.323 6.562 1.00 95.06 74 ASN A CA 1
ATOM 605 C C . ASN A 1 74 ? 5.428 -8.446 7.563 1.00 95.06 74 ASN A C 1
ATOM 607 O O . ASN A 1 74 ? 6.657 -8.389 7.542 1.00 95.06 74 ASN A O 1
ATOM 611 N N . PHE A 1 75 ? 4.683 -7.753 8.408 1.00 96.94 75 PHE A N 1
ATOM 612 C CA . PHE A 1 75 ? 5.193 -7.002 9.538 1.00 96.94 75 PHE A CA 1
ATOM 613 C C . PHE A 1 75 ? 4.421 -7.423 10.784 1.00 96.94 75 PHE A C 1
ATOM 615 O O . PHE A 1 75 ? 3.199 -7.581 10.740 1.00 96.94 75 PHE A O 1
ATOM 622 N N . GLN A 1 76 ? 5.133 -7.610 11.892 1.00 97.62 76 GLN A N 1
ATOM 623 C CA . GLN A 1 76 ? 4.545 -8.030 13.155 1.00 97.62 76 GLN A CA 1
ATOM 624 C C . GLN A 1 76 ? 4.934 -7.071 14.268 1.00 97.62 76 GLN A C 1
ATOM 626 O O . GLN A 1 76 ? 6.076 -6.620 14.328 1.00 97.62 76 GLN A O 1
ATOM 631 N N . PHE A 1 77 ? 3.993 -6.784 15.160 1.00 96.62 77 PHE A N 1
ATOM 632 C CA . PHE A 1 77 ? 4.234 -5.935 16.318 1.00 96.62 77 PHE A CA 1
ATOM 633 C C . PHE A 1 77 ? 3.349 -6.353 17.500 1.00 96.62 77 PHE A C 1
ATOM 635 O O . PHE A 1 77 ? 2.219 -6.810 17.296 1.00 96.62 77 PHE A O 1
ATOM 642 N N . PRO A 1 78 ? 3.845 -6.223 18.741 1.00 94.94 78 PRO A N 1
ATOM 643 C CA . PRO A 1 78 ? 3.043 -6.486 19.927 1.00 94.94 78 PRO A CA 1
ATOM 644 C C . PRO A 1 78 ? 2.053 -5.342 20.185 1.00 94.94 78 PRO A C 1
ATOM 646 O O . PRO A 1 78 ? 2.393 -4.167 20.045 1.00 94.94 78 PRO A O 1
ATOM 649 N N . LEU A 1 79 ? 0.842 -5.681 20.624 1.00 92.12 79 LEU A N 1
ATOM 650 C CA . LEU A 1 79 ? -0.187 -4.736 21.050 1.00 92.12 79 LEU A CA 1
ATOM 651 C C . LEU A 1 79 ? -0.959 -5.316 22.239 1.00 92.12 79 LEU A C 1
ATOM 653 O O . LEU A 1 79 ? -1.643 -6.324 22.107 1.00 92.12 79 LEU A O 1
ATOM 657 N N . LEU A 1 80 ? -0.824 -4.689 23.413 1.00 89.12 80 LEU A N 1
ATOM 658 C CA . LEU A 1 80 ? -1.499 -5.080 24.664 1.00 89.12 80 LEU A CA 1
ATOM 659 C C . LEU A 1 80 ? -1.405 -6.580 25.018 1.00 89.12 80 LEU A C 1
ATOM 661 O O . LEU A 1 80 ? -2.327 -7.139 25.602 1.00 89.12 80 LEU A O 1
ATOM 665 N N . GLY A 1 81 ? -0.287 -7.232 24.689 1.00 87.44 81 GLY A N 1
ATOM 666 C CA . GLY A 1 81 ? -0.064 -8.656 24.972 1.00 87.44 81 GLY A CA 1
ATOM 667 C C . GLY A 1 81 ? -0.498 -9.618 23.861 1.00 87.44 81 GLY A C 1
ATOM 668 O O . GLY A 1 81 ? -0.232 -10.808 23.987 1.00 87.44 81 GLY A O 1
ATOM 669 N N . SER A 1 82 ? -1.088 -9.117 22.774 1.00 91.44 82 SER A N 1
ATOM 670 C CA . SER A 1 82 ? -1.355 -9.872 21.544 1.00 91.44 82 SER A CA 1
ATOM 671 C C . SER A 1 82 ? -0.330 -9.538 20.460 1.00 91.44 82 SER A C 1
ATOM 673 O O . SER A 1 82 ? 0.188 -8.419 20.399 1.00 91.44 82 SER A O 1
ATOM 675 N N . LEU A 1 83 ? -0.039 -10.490 19.576 1.00 95.25 83 LEU A N 1
ATOM 676 C CA . LEU A 1 83 ? 0.817 -10.290 18.410 1.00 95.25 83 LEU A CA 1
ATOM 677 C C . LEU A 1 83 ? -0.036 -9.944 17.189 1.00 95.25 83 LEU A C 1
ATOM 679 O O . LEU A 1 83 ? -0.793 -10.775 16.678 1.00 95.25 83 LEU A O 1
ATOM 683 N N . ILE A 1 84 ? 0.125 -8.726 16.680 1.00 96.75 84 ILE A N 1
ATOM 684 C CA . ILE A 1 84 ? -0.519 -8.293 15.442 1.00 96.75 84 ILE A CA 1
ATOM 685 C C . ILE A 1 84 ? 0.405 -8.619 14.278 1.00 96.75 84 ILE A C 1
ATOM 687 O O . ILE A 1 84 ? 1.578 -8.260 14.298 1.00 96.75 84 ILE A O 1
ATOM 691 N N . SER A 1 85 ? -0.118 -9.290 13.253 1.00 97.06 85 SER A N 1
ATOM 692 C CA . SER A 1 85 ? 0.577 -9.492 11.978 1.00 97.06 85 SER A CA 1
ATOM 693 C C . SER A 1 85 ? -0.199 -8.826 10.858 1.00 97.06 85 SER A C 1
ATOM 695 O O . SER A 1 85 ? -1.377 -9.117 10.661 1.00 97.06 85 SER A O 1
ATOM 697 N N . ILE A 1 86 ? 0.463 -7.977 10.089 1.00 96.81 86 ILE A N 1
ATOM 698 C CA . ILE A 1 86 ? -0.107 -7.305 8.929 1.00 96.81 86 ILE A CA 1
ATOM 699 C C . ILE A 1 86 ? 0.699 -7.658 7.694 1.00 96.81 86 ILE A C 1
ATOM 701 O O . ILE A 1 86 ? 1.926 -7.726 7.737 1.00 96.81 86 ILE A O 1
ATOM 705 N N . GLY A 1 87 ? 0.020 -7.894 6.581 1.00 93.81 87 GLY A N 1
ATOM 706 C CA . GLY A 1 87 ? 0.723 -8.324 5.391 1.00 93.81 87 GLY A CA 1
ATOM 707 C C . GLY A 1 87 ? -0.070 -8.242 4.108 1.00 93.81 87 GLY A C 1
ATOM 708 O O . GLY A 1 87 ? -1.249 -7.888 4.089 1.00 93.81 87 GLY A O 1
ATOM 709 N N . ALA A 1 88 ? 0.630 -8.582 3.038 1.00 91.44 88 ALA A N 1
ATOM 710 C CA . ALA A 1 88 ? 0.108 -8.797 1.703 1.00 91.44 88 ALA A CA 1
ATOM 711 C C . ALA A 1 88 ? 0.741 -10.079 1.154 1.00 91.44 88 ALA A C 1
ATOM 713 O O . ALA A 1 88 ? 1.934 -10.317 1.355 1.00 91.44 88 ALA A O 1
ATOM 714 N N . SER A 1 89 ? -0.053 -10.913 0.494 1.00 86.31 89 SER A N 1
ATOM 715 C CA . SER A 1 89 ? 0.411 -12.086 -0.246 1.00 86.31 89 SER A CA 1
ATOM 716 C C . SER A 1 89 ? -0.389 -12.235 -1.537 1.00 86.31 89 SER A C 1
ATOM 718 O O . SER A 1 89 ? -1.464 -11.649 -1.680 1.00 86.31 89 SER A O 1
ATOM 720 N N . ASP A 1 90 ? 0.091 -13.079 -2.450 1.00 77.25 90 ASP A N 1
ATOM 721 C CA . ASP A 1 90 ? -0.627 -13.388 -3.694 1.00 77.25 90 ASP A CA 1
ATOM 722 C C . ASP A 1 90 ? -2.004 -14.021 -3.429 1.00 77.25 90 ASP A C 1
ATOM 724 O O . ASP A 1 90 ? -2.967 -13.775 -4.151 1.00 77.25 90 ASP A O 1
ATOM 728 N N . SER A 1 91 ? -2.117 -14.801 -2.348 1.00 70.69 91 SER A N 1
ATOM 729 C CA . SER A 1 91 ? -3.353 -15.474 -1.929 1.00 70.69 91 SER A CA 1
ATOM 730 C C . SER A 1 91 ? -4.334 -14.575 -1.169 1.00 70.69 91 SER A C 1
ATOM 732 O O . SER A 1 91 ? -5.539 -14.822 -1.192 1.00 70.69 91 SER A O 1
ATOM 734 N N . SER A 1 92 ? -3.845 -13.538 -0.486 1.00 71.19 92 SER A N 1
ATOM 735 C CA . SER A 1 92 ? -4.664 -12.571 0.241 1.00 71.19 92 SER A CA 1
ATOM 736 C C . SER A 1 92 ? -4.025 -11.193 0.108 1.00 71.19 92 SER A C 1
ATOM 738 O O . SER A 1 92 ? -3.048 -10.904 0.808 1.00 71.19 92 SER A O 1
ATOM 740 N N . PRO A 1 93 ? -4.578 -10.311 -0.749 1.00 82.38 93 PRO A N 1
ATOM 741 C CA . PRO A 1 93 ? -3.891 -9.093 -1.161 1.00 82.38 93 PRO A CA 1
ATOM 742 C C . PRO A 1 93 ? -3.547 -8.194 0.023 1.00 82.38 93 PRO A C 1
ATOM 744 O O . PRO A 1 93 ? -2.538 -7.504 -0.028 1.00 82.38 93 PRO A O 1
ATOM 747 N N . TYR A 1 94 ? -4.361 -8.230 1.085 1.00 93.94 94 TYR A N 1
ATOM 748 C CA . TYR A 1 94 ? -4.049 -7.638 2.380 1.00 93.94 94 TYR A CA 1
ATOM 749 C C . TYR A 1 94 ? -4.724 -8.431 3.494 1.00 93.94 94 TYR A C 1
ATOM 751 O O . TYR A 1 94 ? -5.896 -8.794 3.370 1.00 93.94 94 TYR A O 1
ATOM 759 N N . TYR A 1 95 ? -4.009 -8.681 4.584 1.00 95.19 95 TYR A N 1
ATOM 760 C CA . TYR A 1 95 ? -4.553 -9.338 5.766 1.00 95.19 95 TYR A CA 1
ATOM 761 C C . TYR A 1 95 ? -4.043 -8.680 7.046 1.00 95.19 95 TYR A C 1
ATOM 763 O O . TYR A 1 95 ? -2.951 -8.112 7.087 1.00 95.19 95 TYR A O 1
ATOM 771 N N . LEU A 1 96 ? -4.842 -8.823 8.099 1.00 96.69 96 LEU A N 1
ATOM 772 C CA . LEU A 1 96 ? -4.446 -8.579 9.476 1.00 96.69 96 LEU A CA 1
ATOM 773 C C . LEU A 1 96 ? -4.767 -9.840 10.273 1.00 96.69 96 LEU A C 1
ATOM 775 O O . LEU A 1 96 ? -5.830 -10.432 10.077 1.00 9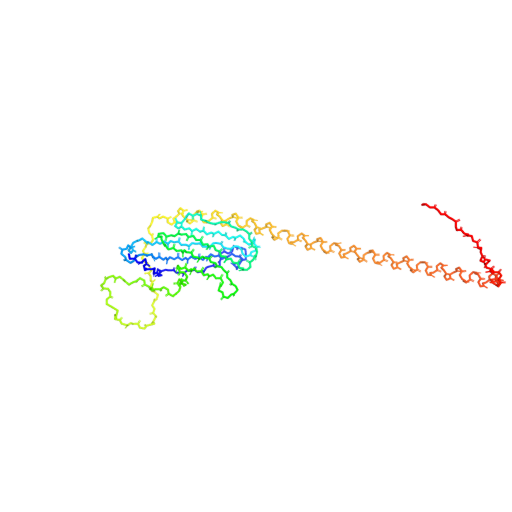6.69 96 LEU A O 1
ATOM 779 N N . LYS A 1 97 ? -3.850 -10.258 11.139 1.00 96.38 97 LYS A N 1
ATOM 780 C CA . LYS A 1 97 ? -4.032 -11.359 12.083 1.00 96.38 97 LYS A CA 1
ATOM 781 C C . LYS A 1 97 ? -3.757 -10.881 13.501 1.00 96.38 97 LYS A C 1
ATOM 783 O O . LYS A 1 97 ? -2.836 -10.092 13.702 1.00 96.38 97 LYS A O 1
ATOM 788 N N . VAL A 1 98 ? -4.521 -11.396 14.455 1.00 95.81 98 VAL A N 1
ATOM 789 C CA . VAL A 1 98 ? -4.288 -11.246 15.894 1.00 95.81 98 VAL A CA 1
ATOM 790 C C . VAL A 1 98 ? -4.001 -12.638 16.434 1.00 95.81 98 VAL A C 1
ATOM 792 O O . VAL A 1 98 ? -4.829 -13.528 16.257 1.00 95.81 98 VAL A O 1
ATOM 795 N N . ASP A 1 99 ? -2.816 -12.857 17.000 1.00 94.25 99 ASP A N 1
ATOM 796 C CA . ASP A 1 99 ? -2.418 -14.155 17.565 1.00 94.25 99 ASP A CA 1
ATOM 797 C C . ASP A 1 99 ? -2.642 -15.331 16.587 1.00 94.25 99 ASP A C 1
ATOM 799 O O . ASP A 1 99 ? -3.114 -16.406 16.941 1.00 94.25 99 ASP A O 1
ATOM 803 N N . SER A 1 100 ? -2.287 -15.115 15.314 1.00 93.12 100 SER A N 1
ATOM 804 C CA . SER A 1 100 ? -2.466 -16.039 14.173 1.00 93.12 100 SER A CA 1
ATOM 805 C C . SER A 1 100 ? -3.891 -16.204 13.626 1.00 93.12 100 SER A C 1
ATOM 807 O O . SER A 1 100 ? -4.045 -16.792 12.553 1.00 93.12 100 SER A O 1
ATOM 809 N N . VAL A 1 101 ? -4.910 -15.634 14.268 1.00 94.38 101 VAL A N 1
ATOM 810 C CA . VAL A 1 101 ? -6.303 -15.638 13.788 1.00 94.38 101 VAL A CA 1
ATOM 811 C C . VAL A 1 101 ? -6.517 -14.480 12.817 1.00 94.38 101 VAL A C 1
ATOM 813 O O . VAL A 1 101 ? -6.140 -13.351 13.128 1.00 94.38 101 VAL A O 1
ATOM 816 N N . ASN A 1 102 ? -7.107 -14.711 11.637 1.00 94.81 102 ASN A N 1
ATOM 817 C CA . ASN A 1 102 ? -7.379 -13.600 10.720 1.00 94.81 102 ASN A CA 1
ATOM 818 C C . ASN A 1 102 ? -8.435 -12.670 11.302 1.00 94.81 102 ASN A C 1
ATOM 820 O O . ASN A 1 102 ? -9.429 -13.109 11.864 1.00 94.81 102 ASN A O 1
ATOM 824 N N . PHE A 1 103 ? -8.279 -11.378 11.036 1.00 94.50 103 PHE A N 1
ATOM 825 C CA . PHE A 1 103 ? -9.234 -10.345 11.415 1.00 94.50 103 PHE A CA 1
ATOM 826 C C . PHE A 1 103 ? -10.675 -10.679 11.000 1.00 94.50 103 PHE A C 1
ATOM 828 O O . PHE A 1 103 ? -11.609 -10.404 11.742 1.00 94.50 103 PHE A O 1
ATOM 835 N N . ARG A 1 104 ? -10.858 -11.288 9.821 1.00 92.12 104 ARG A N 1
ATOM 836 C CA . ARG A 1 104 ? -12.182 -11.667 9.300 1.00 92.12 104 ARG A CA 1
ATOM 837 C C . ARG A 1 104 ? -12.841 -12.805 10.078 1.00 92.12 104 ARG A C 1
ATOM 839 O O . ARG A 1 104 ? -14.062 -12.903 10.048 1.00 92.12 104 ARG A O 1
ATOM 846 N N . ASP A 1 105 ? -12.032 -13.616 10.750 1.00 93.31 105 ASP A N 1
ATOM 847 C CA . ASP A 1 105 ? -12.469 -14.767 11.537 1.00 93.31 105 ASP A CA 1
ATOM 848 C C . ASP A 1 105 ? -12.729 -14.374 13.004 1.00 93.31 105 ASP A C 1
ATOM 850 O O . ASP A 1 105 ? -13.213 -15.185 13.789 1.00 93.31 105 ASP A O 1
ATOM 854 N N . LEU A 1 106 ? -12.422 -13.127 13.390 1.00 91.75 106 LEU A N 1
ATOM 855 C CA . LEU A 1 106 ? -12.709 -12.611 14.725 1.00 91.75 106 LEU A CA 1
ATOM 856 C C . LEU A 1 106 ? -14.218 -12.410 14.927 1.00 91.75 106 LEU A C 1
ATOM 858 O O . LEU A 1 106 ? -14.926 -12.041 13.986 1.00 91.75 106 LEU A O 1
ATOM 862 N N . PRO A 1 107 ? -14.735 -12.570 16.155 1.00 89.88 107 PRO A N 1
ATOM 863 C CA . PRO A 1 107 ? -16.118 -12.228 16.458 1.00 89.88 107 PRO A CA 1
ATOM 864 C C . PRO A 1 107 ? -16.378 -10.734 16.230 1.00 89.88 107 PRO A C 1
ATOM 866 O O . PRO A 1 107 ? -15.490 -9.897 16.397 1.00 89.88 107 PRO A O 1
ATOM 869 N N . TYR A 1 108 ? -17.611 -10.379 15.873 1.00 85.94 108 TYR A N 1
ATOM 870 C CA . TYR A 1 108 ? -18.052 -8.985 15.922 1.00 85.94 108 TYR A CA 1
ATOM 871 C C . TYR A 1 108 ? -18.306 -8.569 17.370 1.00 85.94 108 TYR A C 1
ATOM 873 O O . TYR A 1 108 ? -18.784 -9.366 18.182 1.00 85.94 108 TYR A O 1
ATOM 881 N N . TYR A 1 109 ? -18.038 -7.301 17.689 1.00 77.75 109 TYR A N 1
ATOM 882 C CA . TYR A 1 109 ? -18.412 -6.753 18.990 1.00 77.75 109 TYR A CA 1
ATOM 883 C C . TYR A 1 109 ? -19.920 -6.889 19.217 1.00 77.75 109 TYR A C 1
ATOM 885 O O . TYR A 1 109 ? -20.718 -6.294 18.492 1.00 77.75 109 TYR A O 1
ATOM 893 N N . THR A 1 110 ? -20.294 -7.630 20.254 1.00 69.69 110 THR A N 1
ATOM 894 C CA . THR A 1 110 ? -21.680 -7.762 20.702 1.00 69.69 110 THR A CA 1
ATOM 895 C C . THR A 1 110 ? -21.804 -7.010 22.025 1.00 69.69 110 THR A C 1
ATOM 897 O O . THR A 1 110 ? -21.206 -7.439 23.014 1.00 69.69 110 THR A O 1
ATOM 900 N N . PRO A 1 111 ? -22.508 -5.862 22.072 1.00 68.44 111 PRO A N 1
ATOM 901 C CA . PRO A 1 111 ? -22.673 -5.111 23.307 1.00 68.44 111 PRO A CA 1
ATOM 902 C C . PRO A 1 111 ? -23.285 -5.985 24.414 1.00 68.44 111 PRO A C 1
ATOM 904 O O . PRO A 1 111 ? -24.237 -6.728 24.134 1.00 68.44 111 PRO A O 1
ATOM 907 N N . PRO A 1 112 ? -22.810 -5.878 25.667 1.00 63.59 112 PRO A N 1
ATOM 908 C CA . PRO A 1 112 ? -23.429 -6.562 26.798 1.00 63.59 112 PRO A CA 1
ATOM 909 C C . PRO A 1 112 ? -24.924 -6.215 26.882 1.00 63.59 112 PRO A C 1
ATOM 911 O O . PRO A 1 112 ? -25.285 -5.040 26.908 1.00 63.59 112 PRO A O 1
ATOM 914 N N . GLY A 1 113 ? -25.796 -7.229 26.888 1.00 63.16 113 GLY A N 1
ATOM 915 C CA . GLY A 1 113 ? -27.257 -7.058 26.927 1.00 63.16 113 GLY A CA 1
ATOM 916 C C . GLY A 1 113 ? -27.963 -7.034 25.565 1.00 63.16 113 GLY A C 1
ATOM 917 O O . GLY A 1 113 ? -29.193 -6.976 25.522 1.00 63.16 113 GLY A O 1
ATOM 918 N N . SER A 1 114 ? -27.231 -7.127 24.449 1.00 60.53 114 SER A N 1
ATOM 919 C CA . SER A 1 114 ? -27.847 -7.345 23.135 1.00 60.53 114 SER A CA 1
ATOM 920 C C . SER A 1 114 ? -28.240 -8.817 22.969 1.00 60.53 114 SER A C 1
ATOM 922 O O . SER A 1 114 ? -27.435 -9.681 22.637 1.00 60.53 114 SER A O 1
ATOM 924 N N . SER A 1 115 ? -29.505 -9.122 23.253 1.00 50.97 115 SER A N 1
ATOM 925 C CA . SER A 1 115 ? -30.103 -10.417 22.921 1.00 50.97 115 SER A CA 1
ATOM 926 C C . SER A 1 115 ? -30.119 -10.561 21.398 1.00 50.97 115 SER A C 1
ATOM 928 O O . SER A 1 115 ? -30.769 -9.768 20.716 1.00 50.97 115 SER A O 1
ATOM 930 N N . SER A 1 116 ? -29.404 -11.542 20.851 1.00 47.75 116 SER A N 1
ATOM 931 C CA . SER A 1 116 ? -29.374 -11.832 19.417 1.00 47.75 116 SER A CA 1
ATOM 932 C C . SER A 1 116 ? -30.711 -12.420 18.950 1.00 47.75 116 SER A C 1
ATOM 934 O O . SER A 1 116 ? -30.879 -13.627 18.800 1.00 47.75 116 SER A O 1
ATOM 936 N N . VAL A 1 117 ? -31.693 -11.555 18.696 1.00 43.12 117 VAL A N 1
ATOM 937 C CA . VAL A 1 117 ? -32.861 -11.921 17.889 1.00 43.12 117 VAL A CA 1
ATOM 938 C C . VAL A 1 117 ? -32.393 -11.954 16.439 1.00 43.12 117 VAL A C 1
ATOM 940 O O . VAL A 1 117 ? -32.024 -10.926 15.873 1.00 43.12 117 VAL A O 1
ATOM 943 N N . GLY A 1 118 ? -32.323 -13.159 15.873 1.00 46.25 118 GLY A N 1
ATOM 944 C CA . GLY A 1 118 ? -31.830 -13.391 14.523 1.00 46.25 118 GLY A CA 1
ATOM 945 C C . GLY A 1 118 ? -32.564 -12.542 13.492 1.00 46.25 118 GLY A C 1
ATOM 946 O O . GLY A 1 118 ? -33.781 -12.635 13.368 1.00 46.25 118 GLY A O 1
ATOM 947 N N . LEU A 1 119 ? -31.813 -11.754 12.723 1.00 40.91 119 LEU A N 1
ATOM 948 C CA . LEU A 1 119 ? -32.300 -11.141 11.497 1.00 40.91 119 LEU A CA 1
ATOM 949 C C . LEU A 1 119 ? -31.257 -11.302 10.390 1.00 40.91 119 LEU A C 1
ATOM 951 O O . LEU A 1 119 ? -30.118 -10.845 10.466 1.00 40.91 119 LEU A O 1
ATOM 955 N N . SER A 1 120 ? -31.711 -12.020 9.372 1.00 38.56 120 SER A N 1
ATOM 956 C CA . SER A 1 120 ? -31.162 -12.157 8.035 1.00 38.56 120 SER A CA 1
ATOM 957 C C . SER A 1 120 ? -30.913 -10.810 7.352 1.00 38.56 120 SER A C 1
ATOM 959 O O . SER A 1 120 ? -31.716 -9.897 7.492 1.00 38.56 120 SER A O 1
ATOM 961 N N . GLN A 1 121 ? -29.841 -10.774 6.554 1.00 44.44 121 GLN A N 1
ATOM 962 C CA . GLN A 1 121 ? -29.611 -9.973 5.342 1.00 44.44 121 GLN A CA 1
ATOM 963 C C . GLN A 1 121 ? -30.284 -8.591 5.210 1.00 44.44 121 GLN A C 1
ATOM 965 O O . GLN A 1 121 ? -31.491 -8.473 5.042 1.00 44.44 121 GLN A O 1
ATOM 970 N N . GLY A 1 122 ? -29.431 -7.576 5.031 1.00 41.00 122 GLY A N 1
ATOM 971 C CA . GLY A 1 122 ? -29.770 -6.346 4.312 1.00 41.00 122 GLY A CA 1
ATOM 972 C C . GLY A 1 122 ? -30.004 -5.144 5.219 1.00 41.00 122 GLY A C 1
ATOM 973 O O . GLY A 1 122 ? -31.111 -4.905 5.678 1.00 41.00 122 GLY A O 1
ATOM 974 N N . GLY A 1 123 ? -28.965 -4.336 5.437 1.00 31.17 123 GLY A N 1
ATOM 975 C CA . GLY A 1 123 ? -29.117 -3.081 6.168 1.00 31.17 123 GLY A CA 1
ATOM 976 C C . GLY A 1 123 ? -27.819 -2.296 6.261 1.00 31.17 123 GLY A C 1
ATOM 977 O O . GLY A 1 123 ? -26.937 -2.622 7.046 1.00 31.17 123 GLY A O 1
ATOM 978 N N . VAL A 1 124 ? -27.717 -1.254 5.441 1.00 43.50 124 VAL A N 1
ATOM 979 C CA . VAL A 1 124 ? -26.725 -0.176 5.519 1.00 43.50 124 VAL A CA 1
ATOM 980 C C . VAL A 1 124 ? -26.755 0.422 6.931 1.00 43.50 124 VAL A C 1
ATOM 982 O O . VAL A 1 124 ? -27.691 1.137 7.280 1.00 43.50 124 VAL A O 1
ATOM 985 N N . SER A 1 125 ? -25.756 0.120 7.765 1.00 35.94 125 SER A N 1
ATOM 986 C CA . SER A 1 125 ? -25.642 0.713 9.098 1.00 35.94 125 SER A CA 1
ATOM 987 C C . SER A 1 125 ? -24.847 2.015 9.018 1.00 35.94 125 SER A C 1
ATOM 989 O O . SER A 1 125 ? -23.621 2.014 8.882 1.00 35.94 125 SER A O 1
ATOM 991 N N . SER A 1 126 ? -25.560 3.132 9.116 1.00 42.31 126 SER A N 1
ATOM 992 C CA . SER A 1 126 ? -25.015 4.442 9.458 1.00 42.31 126 SER A CA 1
ATOM 993 C C . SER A 1 126 ? -24.258 4.354 10.788 1.00 42.31 126 SER A C 1
ATOM 995 O O . SER A 1 126 ? -24.867 4.177 11.845 1.00 42.31 126 SER A O 1
ATOM 997 N N . GLY A 1 127 ? -22.928 4.430 10.726 1.00 35.47 127 GLY A N 1
ATOM 998 C CA . GLY A 1 127 ? -22.062 4.452 11.904 1.00 35.47 127 GLY A CA 1
ATOM 999 C C . GLY A 1 127 ? -22.203 5.753 12.715 1.00 35.47 127 GLY A C 1
ATOM 1000 O O . GLY A 1 127 ? -22.583 6.783 12.155 1.00 35.47 127 GLY A O 1
ATOM 1001 N N . PRO A 1 128 ? -21.906 5.720 14.027 1.00 38.69 128 PRO A N 1
ATOM 1002 C CA . PRO A 1 128 ? -22.044 6.870 14.921 1.00 38.69 128 PRO A CA 1
ATOM 1003 C C . PRO A 1 128 ? -21.013 7.972 14.601 1.00 38.69 128 PRO A C 1
ATOM 1005 O O . PRO A 1 128 ? -19.985 7.689 13.976 1.00 38.69 128 PRO A O 1
ATOM 1008 N N . PRO A 1 129 ? -21.262 9.231 15.018 1.00 41.81 129 PRO A N 1
ATOM 1009 C CA . PRO A 1 129 ? -20.470 10.375 14.586 1.00 41.81 129 PRO A CA 1
ATOM 1010 C C . PRO A 1 129 ? -19.051 10.335 15.169 1.00 41.81 129 PRO A C 1
ATOM 1012 O O . PRO A 1 129 ? -18.840 10.169 16.369 1.00 41.81 129 PRO A O 1
ATOM 1015 N N . LEU A 1 130 ? -18.084 10.490 14.265 1.00 50.09 130 LEU A N 1
ATOM 1016 C CA . LEU A 1 130 ? -16.642 10.535 14.495 1.00 50.09 130 LEU A CA 1
ATOM 1017 C C . LEU A 1 130 ? -16.258 11.871 15.153 1.00 50.09 130 LEU A C 1
ATOM 1019 O O . LEU A 1 130 ? -16.311 12.912 14.502 1.00 50.09 130 LEU A O 1
ATOM 1023 N N . GLY A 1 131 ? -15.873 11.850 16.429 1.00 40.41 131 GLY A N 1
ATOM 1024 C CA . GLY A 1 131 ? -15.380 13.022 17.157 1.00 40.41 131 GLY A CA 1
ATOM 1025 C C . GLY A 1 131 ? -13.872 12.960 17.413 1.00 40.41 131 GLY A C 1
ATOM 1026 O O . GLY A 1 131 ? -13.359 11.914 17.798 1.00 40.41 131 GLY A O 1
ATOM 1027 N N . GLY A 1 132 ? -13.185 14.094 17.236 1.00 40.53 132 GLY A N 1
ATOM 1028 C CA . GLY A 1 132 ? -11.907 14.392 17.896 1.00 40.53 132 GLY A CA 1
ATOM 1029 C C . GLY A 1 132 ? -10.661 14.345 17.016 1.00 40.53 132 GLY A C 1
ATOM 1030 O O . GLY A 1 132 ? -10.240 15.373 16.496 1.00 40.53 132 GLY A O 1
ATOM 1031 N N . ASP A 1 133 ? -10.070 13.164 16.844 1.00 51.09 133 ASP A N 1
ATOM 1032 C CA . ASP A 1 133 ? -8.655 13.047 16.438 1.00 51.09 133 ASP A CA 1
ATOM 1033 C C . ASP A 1 133 ? -8.413 12.824 14.934 1.00 51.09 133 ASP A C 1
ATOM 1035 O O . ASP A 1 133 ? -7.295 12.947 14.434 1.00 51.09 133 ASP A O 1
ATOM 1039 N N . MET A 1 134 ? -9.475 12.598 14.158 1.00 54.22 134 MET A N 1
ATOM 1040 C CA . MET A 1 134 ? -9.388 12.282 12.725 1.00 54.22 134 MET A CA 1
ATOM 1041 C C . MET A 1 134 ? -8.777 13.394 11.864 1.00 54.22 134 MET A C 1
ATOM 1043 O O . MET A 1 134 ? -8.271 13.107 10.785 1.00 54.22 134 MET A O 1
ATOM 1047 N N . ALA A 1 135 ? -8.835 14.664 12.271 1.00 57.31 135 ALA A N 1
ATOM 1048 C CA . ALA A 1 135 ? -8.357 15.762 11.427 1.00 57.31 135 ALA A CA 1
ATOM 1049 C C . ALA A 1 135 ? -6.822 15.811 11.354 1.00 57.31 135 ALA A C 1
ATOM 1051 O O . ALA A 1 135 ? -6.257 15.933 10.266 1.00 57.31 135 ALA A O 1
ATOM 1052 N N . VAL A 1 136 ? -6.161 15.666 12.504 1.00 60.84 136 VAL A N 1
ATOM 1053 C CA . VAL A 1 136 ? -4.695 15.650 12.612 1.00 60.84 136 VAL A CA 1
ATOM 1054 C C . VAL A 1 136 ? -4.143 14.383 11.962 1.00 60.84 136 VAL A C 1
ATOM 1056 O O . VAL A 1 136 ? -3.190 14.440 11.183 1.00 60.84 136 VAL A O 1
ATOM 1059 N N . GLU A 1 137 ? -4.821 13.262 12.189 1.00 59.31 137 GLU A N 1
ATOM 1060 C CA . GLU A 1 137 ? -4.450 11.958 11.651 1.00 59.31 137 GLU A CA 1
ATOM 1061 C C . GLU A 1 137 ? -4.575 11.892 10.126 1.00 59.31 137 GLU A C 1
ATOM 1063 O O . GLU A 1 137 ? -3.675 11.453 9.401 1.00 59.31 137 GLU A O 1
ATOM 1068 N N . ARG A 1 138 ? -5.679 12.435 9.603 1.00 62.44 138 ARG A N 1
ATOM 1069 C CA . ARG A 1 138 ? -5.919 12.553 8.163 1.00 62.44 138 ARG A CA 1
ATOM 1070 C C . ARG A 1 138 ? -4.900 13.471 7.503 1.00 62.44 138 ARG A C 1
ATOM 1072 O O . ARG A 1 138 ? -4.515 13.195 6.368 1.00 62.44 138 ARG A O 1
ATOM 1079 N N . GLU A 1 139 ? -4.438 14.510 8.193 1.00 68.56 139 GLU A N 1
ATOM 1080 C CA . GLU A 1 139 ? -3.394 15.404 7.691 1.00 68.56 139 GLU A CA 1
ATOM 1081 C C . GLU A 1 139 ? -2.018 14.723 7.669 1.00 68.56 139 GLU A C 1
ATOM 1083 O O . GLU A 1 139 ? -1.294 14.828 6.676 1.00 68.56 139 GLU A O 1
ATOM 1088 N N . ARG A 1 140 ? -1.667 13.941 8.695 1.00 67.81 140 ARG A N 1
ATOM 1089 C CA . ARG A 1 140 ? -0.401 13.190 8.731 1.00 67.81 140 ARG A CA 1
ATOM 1090 C C . ARG A 1 140 ? -0.347 12.121 7.641 1.00 67.81 140 ARG A C 1
ATOM 1092 O O . ARG A 1 140 ? 0.604 12.080 6.857 1.00 67.81 140 ARG A O 1
ATOM 1099 N N . ALA A 1 141 ? -1.422 11.343 7.505 1.00 64.38 141 ALA A N 1
ATOM 1100 C CA . ALA A 1 141 ? -1.582 10.389 6.414 1.00 64.38 141 ALA A CA 1
ATOM 1101 C C . ALA A 1 141 ? -1.545 11.086 5.043 1.00 64.38 141 ALA A C 1
ATOM 1103 O O . ALA A 1 141 ? -0.975 10.552 4.093 1.00 64.38 141 ALA A O 1
ATOM 1104 N N . ARG A 1 142 ? -2.120 12.289 4.917 1.00 70.06 142 ARG A N 1
ATOM 1105 C CA . ARG A 1 142 ? -2.099 13.082 3.678 1.00 70.06 142 ARG A CA 1
ATOM 1106 C C . ARG A 1 142 ? -0.689 13.549 3.305 1.00 70.06 142 ARG A C 1
ATOM 1108 O O . ARG A 1 142 ? -0.364 13.498 2.121 1.00 70.06 142 ARG A O 1
ATOM 1115 N N . ARG A 1 143 ? 0.156 13.941 4.265 1.00 72.50 143 ARG A N 1
ATOM 1116 C CA . ARG A 1 143 ? 1.566 14.297 4.002 1.00 72.50 143 ARG A CA 1
ATOM 1117 C C . ARG A 1 143 ? 2.353 13.111 3.461 1.00 72.50 143 ARG A C 1
ATOM 1119 O O . ARG A 1 143 ? 2.890 13.191 2.365 1.00 72.50 143 ARG A O 1
ATOM 1126 N N . VAL A 1 144 ? 2.279 11.973 4.145 1.00 69.44 144 VAL A N 1
ATOM 1127 C CA . VAL A 1 144 ? 2.910 10.725 3.690 1.00 69.44 144 VAL A CA 1
ATOM 1128 C C . VAL A 1 144 ? 2.416 10.315 2.294 1.00 69.44 144 VAL A C 1
ATOM 1130 O O . VAL A 1 144 ? 3.183 9.811 1.471 1.00 69.44 144 VAL A O 1
ATOM 1133 N N . MET A 1 145 ? 1.138 10.559 1.987 1.00 66.88 145 MET A N 1
ATOM 1134 C CA . MET A 1 145 ? 0.575 10.299 0.657 1.00 66.88 145 MET A CA 1
ATOM 1135 C C . MET A 1 145 ? 1.147 11.214 -0.431 1.00 66.88 145 MET A C 1
ATOM 1137 O O . MET A 1 145 ? 1.290 10.749 -1.565 1.00 66.88 145 MET A O 1
ATOM 1141 N N . ASN A 1 146 ? 1.470 12.469 -0.103 1.00 71.19 146 ASN A N 1
ATOM 1142 C CA . ASN A 1 146 ? 2.088 13.412 -1.033 1.00 71.19 146 ASN A CA 1
ATOM 1143 C C . ASN A 1 146 ? 3.535 13.010 -1.345 1.00 71.19 146 ASN A C 1
ATOM 1145 O O . ASN A 1 146 ? 3.866 12.900 -2.522 1.00 71.19 146 ASN A O 1
ATOM 1149 N N . ASP A 1 147 ? 4.338 12.652 -0.340 1.00 69.62 147 ASP A N 1
ATOM 1150 C CA . ASP A 1 147 ? 5.713 12.166 -0.554 1.00 69.62 147 ASP A CA 1
ATOM 1151 C C . ASP A 1 147 ? 5.727 10.917 -1.456 1.00 69.62 147 ASP A C 1
ATOM 1153 O O . ASP A 1 147 ? 6.568 10.736 -2.333 1.00 69.62 147 ASP A O 1
ATOM 1157 N N . LEU A 1 148 ? 4.729 10.043 -1.293 1.00 66.06 148 LEU A N 1
ATOM 1158 C CA . LEU A 1 148 ? 4.544 8.878 -2.156 1.00 66.06 148 LEU A CA 1
ATOM 1159 C C . LEU A 1 148 ? 4.152 9.239 -3.600 1.00 66.06 148 LEU A C 1
ATOM 1161 O O . LEU A 1 148 ? 4.275 8.396 -4.487 1.00 66.06 148 LEU A O 1
ATOM 1165 N N . ASP A 1 149 ? 3.502 10.381 -3.848 1.00 67.12 149 ASP A N 1
ATOM 1166 C CA . ASP A 1 149 ? 3.137 10.827 -5.209 1.00 67.12 149 ASP A CA 1
ATOM 1167 C C . ASP A 1 149 ? 4.369 11.364 -5.941 1.00 67.12 149 ASP A C 1
ATOM 1169 O O . ASP A 1 149 ? 4.506 11.152 -7.145 1.00 67.12 149 ASP A O 1
ATOM 1173 N N . GLU A 1 150 ? 5.283 12.005 -5.217 1.00 71.44 150 GLU A N 1
ATOM 1174 C CA . GLU A 1 150 ? 6.568 12.451 -5.754 1.00 71.44 150 GLU A CA 1
ATOM 1175 C C . GLU A 1 150 ? 7.433 11.261 -6.180 1.00 71.44 150 GLU A C 1
ATOM 1177 O O . GLU A 1 150 ? 7.906 11.231 -7.317 1.00 71.44 150 GLU A O 1
ATOM 1182 N N . ASP A 1 151 ? 7.515 10.223 -5.341 1.00 68.62 151 ASP A N 1
ATOM 1183 C CA . ASP A 1 151 ? 8.171 8.952 -5.682 1.00 68.62 151 ASP A CA 1
ATOM 1184 C C . ASP A 1 151 ? 7.593 8.315 -6.962 1.00 68.62 151 ASP A C 1
ATOM 1186 O O . ASP A 1 151 ? 8.326 7.738 -7.764 1.00 68.62 151 ASP A O 1
ATOM 1190 N N . LEU A 1 152 ? 6.273 8.414 -7.168 1.00 68.50 152 LEU A N 1
ATOM 1191 C CA . LEU A 1 152 ? 5.608 7.901 -8.369 1.00 68.50 152 LEU A CA 1
ATOM 1192 C C . LEU A 1 152 ? 5.979 8.713 -9.616 1.00 68.50 152 LEU A C 1
ATOM 1194 O O . LEU A 1 152 ? 6.231 8.138 -10.673 1.00 68.50 152 LEU A O 1
ATOM 1198 N N . ASN A 1 153 ? 6.010 10.039 -9.506 1.00 71.12 153 ASN A N 1
ATOM 1199 C CA . ASN A 1 153 ? 6.418 10.897 -10.616 1.00 71.12 153 ASN A CA 1
ATOM 1200 C C . ASN A 1 153 ? 7.869 10.630 -11.015 1.00 71.12 153 ASN A C 1
ATOM 1202 O O . ASN A 1 153 ? 8.171 10.583 -12.205 1.00 71.12 153 ASN A O 1
ATOM 1206 N N . LEU A 1 154 ? 8.743 10.415 -10.031 1.00 73.94 154 LEU A N 1
ATOM 1207 C CA . LEU A 1 154 ? 10.129 10.050 -10.279 1.00 73.94 154 LEU A CA 1
ATOM 1208 C C . LEU A 1 154 ? 10.225 8.691 -10.984 1.00 73.94 154 LEU A C 1
ATOM 1210 O O . LEU A 1 154 ? 10.916 8.587 -11.990 1.00 73.94 154 LEU A O 1
ATOM 1214 N N . ALA A 1 155 ? 9.487 7.680 -10.516 1.00 71.62 155 ALA A N 1
ATOM 1215 C CA . ALA A 1 155 ? 9.492 6.348 -11.121 1.00 71.62 155 ALA A CA 1
ATOM 1216 C C . ALA A 1 155 ? 8.973 6.347 -12.569 1.00 71.62 155 ALA A C 1
ATOM 1218 O O . ALA A 1 155 ? 9.595 5.749 -13.441 1.00 71.62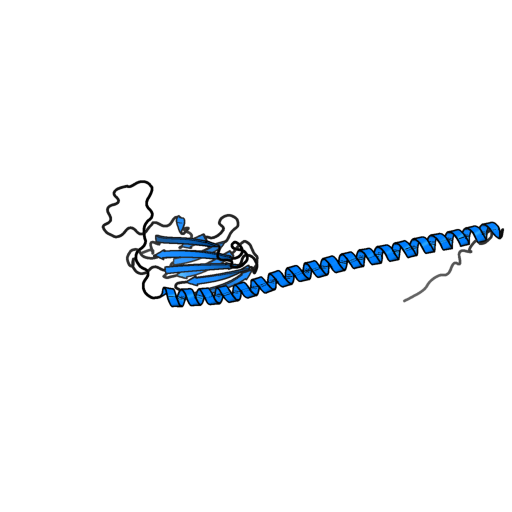 155 ALA A O 1
ATOM 1219 N N . LEU A 1 156 ? 7.870 7.053 -12.847 1.00 74.75 156 LEU A N 1
ATOM 1220 C CA . LEU A 1 156 ? 7.344 7.181 -14.212 1.00 74.75 156 LEU A CA 1
ATOM 1221 C C . LEU A 1 156 ? 8.330 7.900 -15.134 1.00 74.75 156 LEU A C 1
ATOM 1223 O O . LEU A 1 156 ? 8.532 7.473 -16.265 1.00 74.75 156 LEU A O 1
ATOM 1227 N N . LYS A 1 157 ? 8.983 8.953 -14.635 1.00 79.56 157 LYS A N 1
ATOM 1228 C CA . LYS A 1 157 ? 9.992 9.691 -15.398 1.00 79.56 157 LYS A CA 1
ATOM 1229 C C . LYS A 1 157 ? 11.223 8.835 -15.702 1.00 79.56 157 LYS A C 1
ATOM 1231 O O . LYS A 1 157 ? 11.752 8.920 -16.802 1.00 79.56 157 LYS A O 1
ATOM 1236 N N . ILE A 1 158 ? 11.662 8.008 -14.749 1.00 77.06 158 ILE A N 1
ATOM 1237 C CA . ILE A 1 158 ? 12.747 7.042 -14.971 1.00 77.06 158 ILE A CA 1
ATOM 1238 C C . ILE A 1 158 ? 12.344 6.051 -16.068 1.00 77.06 158 ILE A C 1
ATOM 1240 O O . ILE A 1 158 ? 13.106 5.861 -17.008 1.00 77.06 158 ILE A O 1
ATOM 1244 N N . GLN A 1 159 ? 11.128 5.499 -16.009 1.00 74.25 159 GLN A N 1
ATOM 1245 C CA . GLN A 1 159 ? 10.642 4.549 -17.014 1.00 74.25 159 GLN A CA 1
ATOM 1246 C C . GLN A 1 159 ? 10.557 5.159 -18.423 1.00 74.25 159 GLN A C 1
ATOM 1248 O O . GLN A 1 159 ? 10.922 4.514 -19.405 1.00 74.25 159 GLN A O 1
ATOM 1253 N N . GLU A 1 160 ? 10.064 6.394 -18.542 1.00 82.88 160 GLU A N 1
ATOM 1254 C CA . GLU A 1 160 ? 10.007 7.108 -19.824 1.00 82.88 160 GLU A CA 1
ATOM 1255 C C . GLU A 1 160 ? 11.405 7.353 -20.404 1.00 82.88 160 GLU A C 1
ATOM 1257 O O . GLU A 1 160 ? 11.613 7.187 -21.609 1.00 82.88 160 GLU A O 1
ATOM 1262 N N . GLU A 1 161 ? 12.370 7.709 -19.556 1.00 81.25 161 GLU A N 1
ATOM 1263 C CA . GLU A 1 161 ? 13.748 7.944 -19.982 1.00 81.25 161 GLU A CA 1
ATOM 1264 C C . GLU A 1 161 ? 14.453 6.640 -20.382 1.00 81.25 161 GLU A C 1
ATOM 1266 O O . GLU A 1 161 ? 15.150 6.604 -21.394 1.00 81.25 161 GLU A O 1
ATOM 1271 N N . GLU A 1 162 ? 14.223 5.540 -19.662 1.00 77.75 162 GLU A N 1
ATOM 1272 C CA . GLU A 1 162 ? 14.730 4.213 -20.037 1.00 77.75 162 GLU A CA 1
ATOM 1273 C C . GLU A 1 162 ? 14.204 3.765 -21.403 1.00 77.75 162 GLU A C 1
ATOM 1275 O O . GLU A 1 162 ? 14.977 3.275 -22.230 1.00 77.75 162 GLU A O 1
ATOM 1280 N N . ASN A 1 163 ? 12.916 3.991 -21.677 1.00 82.69 163 ASN A N 1
ATOM 1281 C CA . ASN A 1 163 ? 12.330 3.690 -22.982 1.00 82.69 163 ASN A CA 1
ATOM 1282 C C . ASN A 1 163 ? 12.983 4.534 -24.087 1.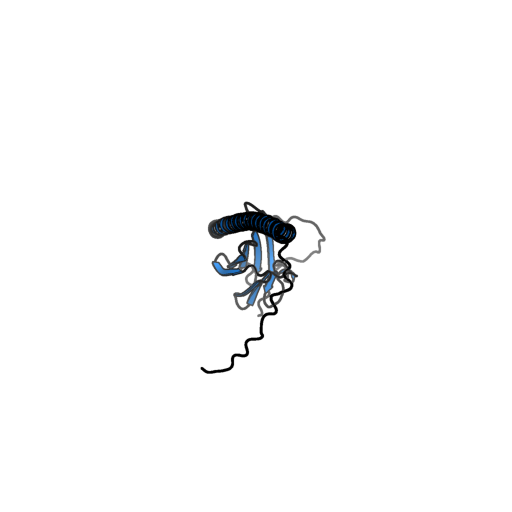00 82.69 163 ASN A C 1
ATOM 1284 O O . ASN A 1 163 ? 13.397 3.987 -25.107 1.00 82.69 163 ASN A O 1
ATOM 1288 N N . ARG A 1 164 ? 13.176 5.840 -23.857 1.00 87.12 164 ARG A N 1
ATOM 1289 C CA . ARG A 1 164 ? 13.889 6.722 -24.799 1.00 87.12 164 ARG A CA 1
ATOM 1290 C C . ARG A 1 164 ? 15.314 6.264 -25.082 1.00 87.12 164 ARG A C 1
ATOM 1292 O O . ARG A 1 164 ? 15.740 6.268 -26.234 1.00 87.12 164 ARG A O 1
ATOM 1299 N N . ILE A 1 165 ? 16.054 5.877 -24.044 1.00 84.88 165 ILE A N 1
ATOM 1300 C CA . ILE A 1 165 ? 17.417 5.358 -24.190 1.00 84.88 165 ILE A CA 1
ATOM 1301 C C . ILE A 1 165 ? 17.399 4.051 -24.985 1.00 84.88 165 ILE A C 1
ATOM 1303 O O . ILE A 1 165 ? 18.269 3.842 -25.830 1.00 84.88 165 ILE A O 1
ATOM 1307 N N . SER A 1 166 ? 16.424 3.173 -24.736 1.00 84.19 166 SER A N 1
ATOM 1308 C CA . SER A 1 166 ? 16.294 1.917 -25.474 1.00 84.19 166 SER A CA 1
ATOM 1309 C C . SER A 1 166 ? 16.001 2.143 -26.954 1.00 84.19 166 SER A C 1
ATOM 1311 O O . SER A 1 166 ? 16.575 1.441 -27.786 1.00 84.19 166 SER A O 1
ATOM 1313 N N . ASP A 1 167 ? 15.126 3.087 -27.287 1.00 84.88 167 ASP A N 1
ATOM 1314 C CA . ASP A 1 167 ? 14.791 3.399 -28.677 1.00 84.88 167 ASP A CA 1
ATOM 1315 C C . ASP A 1 167 ? 16.002 4.014 -29.393 1.00 84.88 167 ASP A C 1
ATOM 1317 O O . ASP A 1 167 ? 16.403 3.541 -30.454 1.00 84.88 167 ASP A O 1
ATOM 1321 N N . ALA A 1 168 ? 16.698 4.955 -28.747 1.00 83.81 168 ALA A N 1
ATOM 1322 C CA . ALA A 1 168 ? 17.916 5.551 -29.298 1.00 83.81 168 ALA A CA 1
ATOM 1323 C C . ALA A 1 168 ? 19.056 4.534 -29.507 1.00 83.81 168 ALA A C 1
ATOM 1325 O O . ALA A 1 168 ? 19.874 4.698 -30.413 1.00 83.81 168 ALA A O 1
ATOM 1326 N N . LYS A 1 169 ? 19.144 3.487 -28.673 1.00 82.75 169 LYS A N 1
ATOM 1327 C CA . LYS A 1 169 ? 20.105 2.390 -28.872 1.00 82.75 169 LYS A CA 1
ATOM 1328 C C . LYS A 1 169 ? 19.758 1.541 -30.090 1.00 82.75 169 LYS A C 1
ATOM 1330 O O . LYS A 1 169 ? 20.657 1.261 -30.874 1.00 82.75 169 LYS A O 1
ATOM 1335 N N . LYS A 1 170 ? 18.481 1.190 -30.276 1.00 82.94 170 LYS A N 1
ATOM 1336 C CA . LYS A 1 170 ? 18.023 0.441 -31.459 1.00 82.94 170 LYS A CA 1
ATOM 1337 C C . LYS A 1 170 ? 18.299 1.199 -32.754 1.00 82.94 170 LYS A C 1
ATOM 1339 O O . LYS A 1 170 ? 18.747 0.596 -33.723 1.00 82.94 170 LYS A O 1
ATOM 1344 N N . ASP A 1 171 ? 18.085 2.513 -32.755 1.00 84.44 171 ASP A N 1
ATOM 1345 C CA . ASP A 1 171 ? 18.367 3.347 -33.927 1.00 84.44 171 ASP A CA 1
ATOM 1346 C C . ASP A 1 171 ? 19.864 3.359 -34.271 1.00 84.44 171 ASP A C 1
ATOM 1348 O O . ASP A 1 171 ? 20.232 3.271 -35.441 1.00 84.44 171 ASP A O 1
ATOM 1352 N N . ARG A 1 172 ? 20.743 3.413 -33.258 1.00 79.38 172 ARG A N 1
ATOM 1353 C CA . ARG A 1 172 ? 22.198 3.318 -33.470 1.00 79.38 172 ARG A CA 1
ATOM 1354 C C . ARG A 1 172 ? 22.625 1.945 -33.970 1.00 79.38 172 ARG A C 1
ATOM 1356 O O . ARG A 1 172 ? 23.382 1.883 -34.928 1.00 79.38 172 ARG A O 1
ATOM 1363 N N . GLU A 1 173 ? 22.113 0.870 -33.373 1.00 83.00 173 GLU A N 1
ATOM 1364 C CA . GLU A 1 173 ? 22.388 -0.499 -33.832 1.00 83.00 173 GLU A CA 1
ATOM 1365 C C . GLU A 1 173 ? 21.948 -0.694 -35.290 1.00 83.00 173 GLU A C 1
ATOM 1367 O O . GLU A 1 173 ? 22.687 -1.271 -36.086 1.00 83.00 173 GLU A O 1
ATOM 1372 N N . SER A 1 174 ? 20.792 -0.140 -35.673 1.00 86.12 174 SER A N 1
ATOM 1373 C CA . SER A 1 174 ? 20.332 -0.167 -37.063 1.00 86.12 174 SER A CA 1
ATOM 1374 C C . SER A 1 174 ? 21.252 0.608 -38.008 1.00 86.12 174 SER A C 1
ATOM 1376 O O . SER A 1 174 ? 21.385 0.213 -39.165 1.00 86.12 174 SER A O 1
ATOM 1378 N N . GLU A 1 175 ? 21.842 1.722 -37.577 1.00 87.62 175 GLU A N 1
ATOM 1379 C CA . GLU A 1 175 ? 22.736 2.512 -38.427 1.00 87.62 175 GLU A CA 1
ATOM 1380 C C . GLU A 1 175 ? 24.113 1.847 -38.558 1.00 87.62 175 GLU A C 1
ATOM 1382 O O . GLU A 1 175 ? 24.640 1.751 -39.669 1.00 87.62 175 GLU A O 1
ATOM 1387 N N . ASP A 1 176 ? 24.646 1.288 -37.470 1.00 86.38 176 ASP A N 1
ATOM 1388 C CA . ASP A 1 176 ? 25.886 0.506 -37.481 1.00 86.38 176 ASP A CA 1
ATOM 1389 C C . ASP A 1 176 ? 25.758 -0.723 -38.398 1.00 86.38 176 ASP A C 1
ATOM 1391 O O . ASP A 1 176 ? 26.661 -1.006 -39.189 1.00 86.38 176 ASP A O 1
ATOM 1395 N N . GLU A 1 177 ? 24.608 -1.409 -38.388 1.00 90.19 177 GLU A N 1
ATOM 1396 C CA . GLU A 1 177 ? 24.342 -2.530 -39.299 1.00 90.19 177 GLU A CA 1
ATOM 1397 C C . GLU A 1 177 ? 24.313 -2.084 -40.773 1.00 90.19 177 GLU A C 1
ATOM 1399 O O . GLU A 1 177 ? 24.828 -2.777 -41.658 1.00 90.19 177 GLU A O 1
ATOM 1404 N N . ARG A 1 178 ? 23.761 -0.899 -41.065 1.00 89.88 178 ARG A N 1
ATOM 1405 C CA . ARG A 1 178 ? 23.754 -0.334 -42.427 1.00 89.88 178 ARG A CA 1
ATOM 1406 C C . ARG A 1 178 ? 25.151 0.050 -42.895 1.00 89.88 178 ARG A C 1
ATOM 1408 O O . ARG A 1 178 ? 25.470 -0.152 -44.068 1.00 89.88 178 ARG A O 1
ATOM 1415 N N . ILE A 1 179 ? 25.973 0.592 -42.001 1.00 91.94 179 ILE A N 1
ATOM 1416 C CA . ILE A 1 179 ? 27.369 0.932 -42.288 1.00 91.94 179 ILE A CA 1
ATOM 1417 C C . ILE A 1 179 ? 28.171 -0.345 -42.556 1.00 91.94 179 ILE A C 1
ATOM 1419 O O . ILE A 1 179 ? 28.860 -0.420 -43.573 1.00 91.94 179 ILE A O 1
ATOM 1423 N N . ALA A 1 180 ? 28.026 -1.372 -41.716 1.00 91.50 180 ALA A N 1
ATOM 1424 C CA . ALA A 1 180 ? 28.688 -2.662 -41.904 1.00 91.50 180 ALA A CA 1
ATOM 1425 C C . ALA A 1 180 ? 28.310 -3.315 -43.242 1.00 91.50 180 ALA A C 1
ATOM 1427 O O . ALA A 1 180 ? 29.187 -3.761 -43.981 1.00 91.50 180 ALA A O 1
ATOM 1428 N N . ARG A 1 181 ? 27.020 -3.300 -43.602 1.00 92.75 181 ARG A N 1
ATOM 1429 C CA . ARG A 1 181 ? 26.551 -3.832 -44.890 1.00 92.75 181 ARG A CA 1
ATOM 1430 C C . ARG A 1 181 ? 27.163 -3.091 -46.079 1.00 92.75 181 ARG A C 1
ATOM 1432 O O . ARG A 1 181 ? 27.608 -3.734 -47.022 1.00 92.75 181 ARG A O 1
ATOM 1439 N N . ARG A 1 182 ? 27.238 -1.757 -46.018 1.00 92.50 182 ARG A N 1
ATOM 1440 C CA . ARG A 1 182 ? 27.860 -0.948 -47.078 1.00 92.50 182 ARG A CA 1
ATOM 1441 C C . ARG A 1 182 ? 29.348 -1.268 -47.240 1.00 92.50 182 ARG A C 1
ATOM 1443 O O . ARG A 1 182 ? 29.802 -1.401 -48.369 1.00 92.50 182 ARG A O 1
ATOM 1450 N N . MET A 1 183 ? 30.083 -1.401 -46.135 1.00 93.19 183 MET A N 1
ATOM 1451 C CA . MET A 1 183 ? 31.508 -1.751 -46.183 1.00 93.19 183 MET A CA 1
ATOM 1452 C C . MET A 1 183 ? 31.733 -3.140 -46.789 1.00 93.19 183 MET A C 1
ATOM 1454 O O . MET A 1 183 ? 32.656 -3.312 -47.578 1.00 93.19 183 MET A O 1
ATOM 1458 N N . GLN A 1 184 ? 30.876 -4.115 -46.470 1.00 92.19 184 GLN A N 1
ATOM 1459 C CA . GLN A 1 184 ? 30.962 -5.454 -47.059 1.00 92.19 184 GLN A CA 1
ATOM 1460 C C . GLN A 1 184 ? 30.712 -5.426 -48.574 1.00 92.19 184 GLN A C 1
ATOM 1462 O O . GLN A 1 184 ? 31.479 -6.008 -49.331 1.00 92.19 184 GLN A O 1
ATOM 1467 N N . GLU A 1 185 ? 29.681 -4.706 -49.026 1.00 93.81 185 GLU A N 1
ATOM 1468 C CA . GLU A 1 185 ? 29.372 -4.559 -50.456 1.00 93.81 185 GLU A CA 1
ATOM 1469 C C . GLU A 1 185 ? 30.495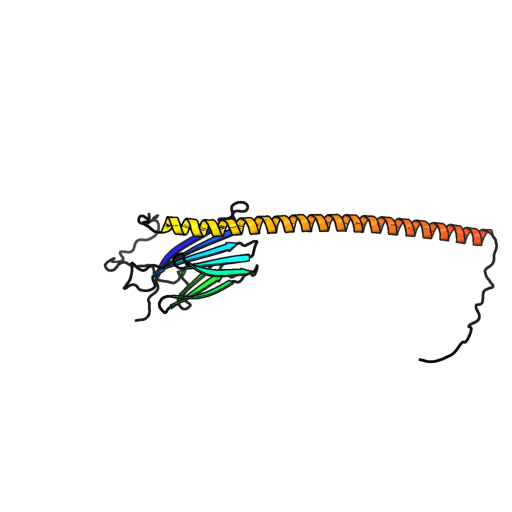 -3.862 -51.243 1.00 93.81 185 GLU A C 1
ATOM 1471 O O . GLU A 1 185 ? 30.696 -4.147 -52.425 1.00 93.81 185 GLU A O 1
ATOM 1476 N N . GLU A 1 186 ? 31.201 -2.920 -50.614 1.00 93.44 186 GLU A N 1
ATOM 1477 C CA . GLU A 1 186 ? 32.350 -2.231 -51.206 1.00 93.44 186 GLU A CA 1
ATOM 1478 C C . GLU A 1 186 ? 33.564 -3.158 -51.298 1.00 93.44 186 GLU A C 1
ATOM 1480 O O . GLU A 1 186 ? 34.148 -3.284 -52.372 1.00 93.44 186 GLU A O 1
ATOM 1485 N N . TYR A 1 187 ? 33.865 -3.891 -50.224 1.00 93.50 187 TYR A N 1
ATOM 1486 C CA . TYR A 1 187 ? 34.929 -4.893 -50.212 1.00 93.50 187 TYR A CA 1
ATOM 1487 C C . TYR A 1 187 ? 34.711 -5.982 -51.271 1.00 93.50 187 TYR A C 1
ATOM 1489 O O . TYR A 1 187 ? 35.617 -6.286 -52.045 1.00 93.50 187 TYR A O 1
ATOM 1497 N N . ASP A 1 188 ? 33.499 -6.534 -51.359 1.00 93.06 188 ASP A N 1
ATOM 1498 C CA . ASP A 1 188 ? 33.164 -7.573 -52.337 1.00 93.06 188 ASP A CA 1
ATOM 1499 C C . ASP A 1 188 ? 33.303 -7.054 -53.782 1.00 93.06 188 ASP A C 1
ATOM 1501 O O . ASP A 1 188 ? 33.721 -7.791 -54.680 1.00 93.06 188 ASP A O 1
ATOM 1505 N N . ARG A 1 189 ? 32.996 -5.770 -54.015 1.00 93.06 189 ARG A N 1
ATOM 1506 C CA . ARG A 1 189 ? 33.176 -5.118 -55.319 1.00 93.06 189 ARG A CA 1
ATOM 1507 C C . ARG A 1 189 ? 34.648 -4.944 -55.668 1.00 93.06 189 ARG A C 1
ATOM 1509 O O . ARG A 1 189 ? 35.042 -5.331 -56.765 1.00 93.06 189 ARG A O 1
ATOM 1516 N N . GLU A 1 190 ? 35.447 -4.399 -54.753 1.00 92.44 190 GLU A N 1
ATOM 1517 C CA . GLU A 1 190 ? 36.890 -4.221 -54.954 1.00 92.44 190 GLU A CA 1
ATOM 1518 C C . GLU A 1 190 ? 37.588 -5.564 -55.198 1.00 92.44 190 GLU A C 1
ATOM 1520 O O . GLU A 1 190 ? 38.411 -5.683 -56.107 1.00 92.44 190 GLU A O 1
ATOM 1525 N N . MET A 1 191 ? 37.213 -6.601 -54.443 1.00 91.50 191 MET A N 1
ATOM 1526 C CA . MET A 1 191 ? 37.730 -7.957 -54.632 1.00 91.50 191 MET A CA 1
ATOM 1527 C C . MET A 1 191 ? 37.350 -8.532 -55.999 1.00 91.50 191 MET A C 1
ATOM 1529 O O . MET A 1 191 ? 38.210 -9.090 -56.682 1.00 91.50 191 MET A O 1
ATOM 1533 N N . GLY A 1 192 ? 36.101 -8.354 -56.439 1.00 89.69 192 GLY A N 1
ATOM 1534 C CA . GLY A 1 192 ? 35.660 -8.787 -57.767 1.00 89.69 192 GLY A CA 1
ATOM 1535 C C . GLY A 1 192 ? 36.384 -8.064 -58.909 1.00 89.69 192 GLY A C 1
ATOM 1536 O O . GLY A 1 192 ? 36.801 -8.699 -59.880 1.00 89.69 192 GLY A O 1
ATOM 1537 N N . GLU A 1 193 ? 36.588 -6.749 -58.790 1.00 90.69 193 GLU A N 1
ATOM 1538 C CA . GLU A 1 193 ? 37.366 -5.958 -59.755 1.00 90.69 193 GLU A CA 1
ATOM 1539 C C . GLU A 1 193 ? 38.839 -6.399 -59.790 1.00 90.69 193 GLU A C 1
ATOM 1541 O O . GLU A 1 193 ? 39.431 -6.516 -60.869 1.00 90.69 193 GLU A O 1
ATOM 1546 N N . HIS A 1 194 ? 39.423 -6.703 -58.627 1.00 85.81 194 HIS A N 1
ATOM 1547 C CA . HIS A 1 194 ? 40.791 -7.204 -58.518 1.00 85.81 194 HIS A CA 1
ATOM 1548 C C . HIS A 1 194 ? 40.957 -8.591 -59.157 1.00 85.81 194 HIS A C 1
ATOM 1550 O O . HIS A 1 194 ? 41.894 -8.804 -59.931 1.00 85.81 194 HIS A O 1
ATOM 1556 N N . GLU A 1 195 ? 40.033 -9.522 -58.907 1.00 85.00 195 GLU A N 1
ATOM 1557 C CA . GLU A 1 195 ? 40.017 -10.834 -59.567 1.00 85.00 195 GLU A CA 1
ATOM 1558 C C . GLU A 1 195 ? 39.857 -10.705 -61.086 1.00 85.00 195 GLU A C 1
ATOM 1560 O O . GLU A 1 195 ? 40.553 -11.382 -61.851 1.00 85.00 195 GLU A O 1
ATOM 1565 N N . GLU A 1 196 ? 38.985 -9.810 -61.558 1.00 85.50 196 GLU A N 1
ATOM 1566 C CA . GLU A 1 196 ? 38.813 -9.578 -62.990 1.00 85.50 196 GLU A CA 1
ATOM 1567 C C . GLU A 1 196 ? 40.078 -8.982 -63.626 1.00 85.50 196 GLU A C 1
ATOM 1569 O O . GLU A 1 196 ? 40.456 -9.377 -64.736 1.00 85.50 196 GLU A O 1
ATOM 1574 N N . TYR A 1 197 ? 40.762 -8.074 -62.927 1.00 81.56 197 TYR A N 1
ATOM 1575 C CA . TYR A 1 197 ? 42.050 -7.530 -63.349 1.00 81.56 197 TYR A CA 1
ATOM 1576 C C . TYR A 1 197 ? 43.129 -8.617 -63.434 1.00 81.56 197 TYR A C 1
ATOM 1578 O O . TYR A 1 197 ? 43.841 -8.696 -64.440 1.00 81.56 197 TYR A O 1
ATOM 1586 N N . LEU A 1 198 ? 43.231 -9.502 -62.437 1.00 78.50 198 LEU A N 1
ATOM 1587 C CA . LEU A 1 198 ? 44.160 -10.640 -62.462 1.00 78.50 198 LEU A CA 1
ATOM 1588 C C . LEU A 1 198 ? 43.851 -11.586 -63.631 1.00 78.50 198 LEU A C 1
ATOM 1590 O O . LEU A 1 198 ? 44.752 -11.977 -64.373 1.00 78.50 198 LEU A O 1
ATOM 1594 N N . ARG A 1 199 ? 42.566 -11.861 -63.882 1.00 78.50 199 ARG A N 1
ATOM 1595 C CA . ARG A 1 199 ? 42.128 -12.690 -65.013 1.00 78.50 199 ARG A CA 1
ATOM 1596 C C . ARG A 1 199 ? 42.463 -12.059 -66.368 1.00 78.50 199 ARG A C 1
ATOM 1598 O O . ARG A 1 199 ? 42.884 -12.761 -67.282 1.00 78.50 199 ARG A O 1
ATOM 1605 N N . LYS A 1 200 ? 42.268 -10.744 -66.523 1.00 79.38 200 LYS A N 1
ATOM 1606 C CA . LYS A 1 200 ? 42.568 -10.009 -67.770 1.00 79.38 200 LYS A CA 1
ATOM 1607 C C . LYS A 1 200 ? 44.063 -9.792 -67.995 1.00 79.38 200 LYS A C 1
ATOM 1609 O O . LYS A 1 200 ? 44.485 -9.717 -69.144 1.00 79.38 200 LYS A O 1
ATOM 1614 N N . SER A 1 201 ? 44.853 -9.681 -66.928 1.00 76.94 201 SER A N 1
ATOM 1615 C CA . SER A 1 201 ? 46.304 -9.475 -67.018 1.00 76.94 201 SER A CA 1
ATOM 1616 C C . SER A 1 201 ? 47.087 -10.749 -67.348 1.00 76.94 201 SER A C 1
ATOM 1618 O O . SER A 1 201 ? 48.289 -10.661 -67.582 1.00 76.94 201 SER A O 1
ATOM 1620 N N . GLY A 1 202 ? 46.424 -11.912 -67.440 1.00 60.03 202 GLY A N 1
ATOM 1621 C CA . GLY A 1 202 ? 47.053 -13.160 -67.886 1.00 60.03 202 GLY A CA 1
ATOM 1622 C C . GLY A 1 202 ? 48.168 -13.640 -66.956 1.00 60.03 202 GLY A C 1
ATOM 1623 O O . GLY A 1 202 ? 49.081 -14.333 -67.397 1.00 60.03 202 GLY A O 1
ATOM 1624 N N . VAL A 1 203 ? 48.126 -13.237 -65.684 1.00 58.03 203 VAL A N 1
ATOM 1625 C CA . VAL A 1 203 ? 49.072 -13.703 -64.672 1.00 58.03 203 VAL A CA 1
ATOM 1626 C C . VAL A 1 203 ? 48.590 -15.069 -64.195 1.00 58.03 203 VAL A C 1
ATOM 1628 O O . VAL A 1 203 ? 47.783 -15.169 -63.272 1.00 58.03 203 VAL A O 1
ATOM 1631 N N . ASP A 1 204 ? 49.072 -16.128 -64.843 1.00 52.00 204 ASP A N 1
ATOM 1632 C CA . ASP A 1 204 ? 48.942 -17.490 -64.333 1.00 52.00 204 ASP A CA 1
ATOM 1633 C C . ASP A 1 204 ? 49.641 -17.570 -62.966 1.00 52.00 204 ASP A C 1
ATOM 1635 O O . ASP A 1 204 ? 50.867 -17.594 -62.863 1.00 52.00 204 ASP A O 1
ATOM 1639 N N . LEU A 1 205 ? 48.856 -17.619 -61.888 1.00 54.72 205 LEU A N 1
ATOM 1640 C CA . LEU A 1 205 ? 49.329 -17.899 -60.528 1.00 54.72 205 LEU A CA 1
ATOM 1641 C C . LEU A 1 205 ? 49.634 -19.400 -60.316 1.00 54.72 205 LEU A C 1
ATOM 1643 O O . LEU A 1 205 ? 49.562 -19.901 -59.195 1.00 54.72 205 LEU A O 1
ATOM 1647 N N . GLU A 1 206 ? 50.044 -20.130 -61.356 1.00 47.06 206 GLU A N 1
ATOM 1648 C CA . GLU A 1 206 ? 50.744 -21.410 -61.199 1.00 47.06 206 GLU A CA 1
ATOM 1649 C C . GLU A 1 206 ? 52.229 -21.139 -60.912 1.00 47.06 206 GLU A C 1
ATOM 1651 O O . GLU A 1 206 ? 53.098 -21.270 -61.770 1.00 47.06 206 GLU A O 1
ATOM 1656 N N . GLY A 1 207 ? 52.552 -20.714 -59.689 1.00 49.34 207 GLY A N 1
ATOM 1657 C CA . GLY A 1 207 ? 53.960 -20.468 -59.363 1.00 49.34 207 GLY A CA 1
ATOM 1658 C C . GLY A 1 207 ? 54.329 -20.130 -57.928 1.00 49.34 207 GLY A C 1
ATOM 1659 O O . GLY A 1 207 ? 55.517 -20.133 -57.618 1.00 49.34 207 GLY A O 1
ATOM 1660 N N . VAL A 1 208 ? 53.383 -19.892 -57.015 1.00 50.69 208 VAL A N 1
ATOM 1661 C CA . VAL A 1 208 ? 53.723 -19.622 -55.605 1.00 50.69 208 VAL A CA 1
ATOM 1662 C C . VAL A 1 208 ? 53.493 -20.875 -54.766 1.00 50.69 208 VAL A C 1
ATOM 1664 O O . VAL A 1 208 ? 52.607 -20.964 -53.919 1.00 50.69 208 VAL A O 1
ATOM 1667 N N . ARG A 1 209 ? 54.343 -21.879 -55.003 1.00 47.66 209 ARG A N 1
ATOM 1668 C CA . ARG A 1 209 ? 54.585 -22.968 -54.054 1.00 47.66 209 ARG A CA 1
ATOM 1669 C C . ARG A 1 209 ? 55.343 -22.361 -52.873 1.00 47.66 209 ARG A C 1
ATOM 1671 O O . ARG A 1 209 ? 56.570 -22.324 -52.882 1.00 47.66 209 ARG A O 1
ATOM 1678 N N . MET A 1 210 ? 54.617 -21.831 -51.886 1.00 49.44 210 MET A N 1
ATOM 1679 C CA . MET A 1 210 ? 55.227 -21.380 -50.635 1.00 49.44 210 MET A CA 1
ATOM 1680 C C . MET A 1 210 ? 55.977 -22.550 -49.997 1.00 49.44 210 MET A C 1
ATOM 1682 O O . MET A 1 210 ? 55.393 -23.580 -49.648 1.00 49.44 210 MET A O 1
ATOM 1686 N N . GLY A 1 211 ? 57.294 -22.387 -49.880 1.00 45.25 211 GLY A N 1
ATOM 1687 C CA . GLY A 1 211 ? 58.134 -23.245 -49.068 1.00 45.25 211 GLY A CA 1
ATOM 1688 C C . GLY A 1 211 ? 57.642 -23.202 -47.627 1.00 45.25 211 GLY A C 1
ATOM 1689 O O . GLY A 1 211 ? 57.504 -22.131 -47.041 1.00 45.25 211 GLY A O 1
ATOM 1690 N N . ARG A 1 212 ? 57.381 -24.382 -47.062 1.00 47.00 212 ARG A N 1
ATOM 1691 C CA . ARG A 1 212 ? 57.343 -24.575 -45.614 1.00 47.00 212 ARG A CA 1
ATOM 1692 C C . ARG A 1 212 ? 58.728 -24.215 -45.079 1.00 47.00 212 ARG A C 1
ATOM 1694 O O . ARG A 1 212 ? 59.653 -25.015 -45.185 1.00 47.00 212 ARG A O 1
ATOM 1701 N N . GLY A 1 213 ? 58.863 -22.988 -44.589 1.00 48.00 213 GLY A N 1
ATOM 1702 C CA . GLY A 1 213 ? 59.974 -22.562 -43.754 1.00 48.00 213 GLY A CA 1
ATOM 1703 C C . GLY A 1 213 ? 59.794 -23.175 -42.377 1.00 48.00 213 GLY A C 1
ATOM 1704 O O . GLY A 1 213 ? 58.988 -22.703 -41.582 1.00 48.00 213 GLY A O 1
ATOM 1705 N N . ASP A 1 214 ? 60.508 -24.271 -42.176 1.00 53.06 214 ASP A N 1
ATOM 1706 C CA . ASP A 1 214 ? 60.860 -24.842 -40.887 1.00 53.06 214 ASP A CA 1
ATOM 1707 C C . ASP A 1 214 ? 61.602 -23.778 -40.056 1.00 53.06 214 ASP A C 1
ATOM 1709 O O . ASP A 1 214 ? 62.501 -23.104 -40.567 1.00 53.06 214 ASP A O 1
ATOM 1713 N N . GLY A 1 215 ? 61.202 -23.588 -38.802 1.00 46.34 215 GLY A N 1
ATOM 1714 C CA . GLY A 1 215 ? 61.768 -22.583 -37.906 1.00 46.34 215 GLY A CA 1
ATOM 1715 C C . GLY A 1 215 ? 61.328 -22.847 -36.471 1.00 46.34 215 GLY A C 1
ATOM 1716 O O . GLY A 1 215 ? 60.228 -22.455 -36.087 1.00 46.34 215 GLY A O 1
ATOM 1717 N N . GLY A 1 216 ? 62.187 -23.565 -35.742 1.00 47.22 216 GLY A N 1
ATOM 1718 C CA . GLY A 1 216 ? 62.058 -23.960 -34.336 1.00 47.22 216 GLY A CA 1
ATOM 1719 C C . GLY A 1 216 ? 61.849 -22.796 -33.354 1.00 47.22 216 GLY A C 1
ATOM 1720 O O . GLY A 1 216 ? 61.995 -21.632 -33.716 1.00 47.22 216 GLY A O 1
ATOM 1721 N N . GLU A 1 217 ? 61.306 -23.082 -32.161 1.00 52.97 217 GLU A N 1
ATOM 1722 C CA . GLU A 1 217 ? 62.088 -23.214 -30.905 1.00 52.97 217 GLU A CA 1
ATOM 1723 C C . GLU A 1 217 ? 62.799 -21.881 -30.567 1.00 52.97 217 GLU A C 1
ATOM 1725 O O . GLU A 1 217 ? 63.649 -21.422 -31.313 1.00 52.97 217 GLU A O 1
ATOM 1730 N N . GLU A 1 218 ? 62.457 -21.125 -29.518 1.00 51.00 218 GLU A N 1
ATOM 1731 C CA . GLU A 1 218 ? 62.597 -21.485 -28.105 1.00 51.00 218 GLU A CA 1
ATOM 1732 C C . GLU A 1 218 ? 62.164 -20.305 -27.185 1.00 51.00 218 GLU A C 1
ATOM 1734 O O . GLU A 1 218 ? 62.331 -19.139 -27.531 1.00 51.00 218 GLU A O 1
ATOM 1739 N N . HIS A 1 219 ? 61.718 -20.665 -25.974 1.00 46.91 219 HIS A N 1
ATOM 1740 C CA . HIS A 1 219 ? 61.985 -20.039 -24.665 1.00 46.91 219 HIS A CA 1
ATOM 1741 C C . HIS A 1 219 ? 61.386 -18.690 -24.164 1.00 46.91 219 HIS A C 1
ATOM 1743 O O . HIS A 1 219 ? 61.684 -17.608 -24.658 1.00 46.91 219 HIS A O 1
ATOM 1749 N N . PHE A 1 220 ? 60.753 -18.859 -22.982 1.00 50.28 220 PHE A N 1
ATOM 1750 C CA . PHE A 1 220 ? 60.439 -17.972 -21.837 1.00 50.28 220 PHE A CA 1
ATOM 1751 C C . PHE A 1 220 ? 59.174 -17.105 -21.859 1.00 50.28 220 PHE A C 1
ATOM 1753 O O . PHE A 1 220 ? 59.112 -16.098 -22.591 1.00 50.28 220 PHE A O 1
#

Radius of gyration: 36.17 Å; chains: 1; bounding box: 96×41×99 Å

Secondary structure (DSSP, 8-state):
-----EEEEEEEEE--SSSGGGEEEEEEEEES-TTSTT-EEEEEEEEETTT-EEEEEETTEEEEEEE---S-EEEEEEETTEEEEEEE-SSSSSEEEETTEEGGGSPBP--TT-------S-----PPP--SSHHHHHHHHHHHHHHHHHHHHHHHHHHHHHHHHHHHHHHHHHHHHHHHHHHHHHHHHHHHHHHHHHHHTT---TT-------------

Sequence (220 aa):
MPNEPYQVYHERQDVGKRLKTSKKRVYWRLGLSPHEPTRKHEVLLVHSLISGKKIVFLDGVEVHNSKSISPTFNFQFPLLGSLISIGASDSSPYYLKVDSVNFRDLPYYTPPGSSSVGLSQGGVSSGPPLGGDMAVERERARRVMNDLDEDLNLALKIQEEENRISDAKKDRESEDERIARRMQEEYDREMGEHEEYLRKSGVDLEGVRMGRGDGGEEHF

pLDDT: mean 78.25, std 17.86, range [31.17, 97.62]

Organism: NCBI:txid2557542